Protein AF-0000000078665327 (afdb_homodimer)

Solvent-accessible surface area (backbone atoms only — not comparable to full-atom values): 12235 Å² total; per-residue (Å²): 130,82,76,76,56,50,74,68,55,40,46,51,54,15,38,52,44,8,55,25,44,69,40,96,49,42,32,52,41,51,44,51,50,36,55,73,49,67,51,52,62,60,61,50,16,55,71,68,73,48,51,45,67,60,49,49,31,42,37,70,54,76,40,77,80,57,37,34,68,55,52,34,52,52,51,55,48,46,50,57,53,26,50,53,49,50,50,48,47,53,53,52,53,62,67,63,47,75,73,78,79,75,81,74,76,74,76,74,131,130,82,76,76,54,50,73,67,56,41,46,52,54,16,38,50,43,8,54,27,44,69,40,98,47,43,32,53,43,51,44,51,50,37,55,73,50,68,52,52,63,59,60,49,15,55,71,67,73,48,49,45,67,59,50,49,32,42,38,70,55,78,40,75,79,58,37,35,66,53,52,33,51,51,50,54,48,46,49,56,52,25,51,53,49,50,52,48,48,52,56,50,53,63,66,64,48,75,72,78,79,75,80,75,77,74,79,73,129

InterPro domains:
  IPR001387 Cro/C1-type, helix-turn-helix domain [PF01381] (30-67)
  IPR001387 Cro/C1-type, helix-turn-helix domain [PS50943] (30-78)
  IPR001387 Cro/C1-type, helix-turn-helix domain [SM00530] (29-81)
  IPR001387 Cro/C1-type, helix-turn-helix domain [cd00093] (27-78)
  IPR010982 Lambda repressor-like, DNA-binding domain superfamily [G3DSA:1.10.260.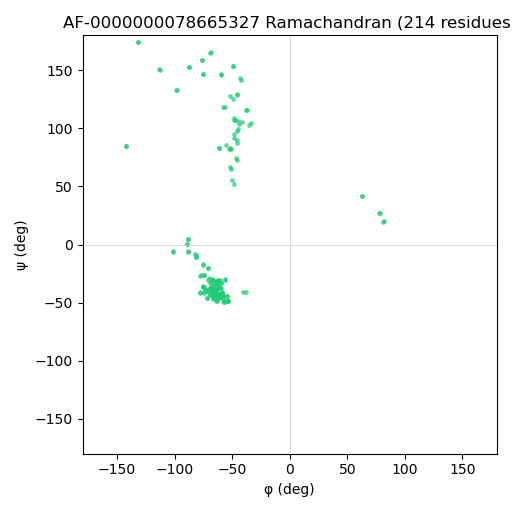40] (25-90)
  IPR010982 Lambda repressor-like, DNA-binding domain superfamily [SSF47413] (26-78)

Foldseek 3Di:
DPPPCDPVSVVVLVVLLVCLVVDPQNLCSLVVVLVVLPHDLQQLCVLLVHHSVVNVCSNVVVDPPDDPVVSVSSSVSSSVVSVVVVVVVVVVVVVPPPPPDPPPPPPDD/DPPPCDPVSVVVLVVLLVCLVVDPQNLCSLVVVLVVLPHDLQQLCVLLVHHSVVNVCSNVVVDPPDDPVVSVSSSVSSSVVSVVVVVVVVVVVVVPPPPPDPPPPPPDD

Nearest PDB structures (foldseek):
  3eus-assembly1_B  TM=7.258E-01  e=2.283E-02  Ruegeria pomeroyi
  3zkc-assembly1_B  TM=8.486E-01  e=8.451E-02  Bacillus subtilis subsp. subtilis str. 168
  3zkc-assembly1_A  TM=8.351E-01  e=8.003E-02  Bacillus subtilis subsp. subtilis str. 168
  4ia8-assembly1_A  TM=5.573E-01  e=1.307E-01  Enterobacter sp. RFL1396
  6cf1-assembly1_A  TM=6.467E-01  e=2.656E-01  Proteus vulgaris

Radius of gyration: 26.01 Å; Cα contacts (8 Å, |Δi|>4): 199; chains: 2; bounding box: 63×99×56 Å

Structure (mmCIF, N/CA/C/O backbone):
data_AF-0000000078665327-model_v1
#
loop_
_entity.id
_entity.type
_entity.pdbx_description
1 polymer 'Putative helix-turn-helix domain-containing protein'
#
loop_
_atom_site.group_PDB
_atom_site.id
_atom_site.type_symbol
_atom_site.label_atom_id
_atom_site.label_alt_id
_atom_site.label_comp_id
_atom_site.label_asym_id
_atom_site.label_entity_id
_atom_site.label_seq_id
_atom_site.pdbx_PDB_ins_code
_atom_site.Cartn_x
_atom_site.Cartn_y
_atom_site.Cartn_z
_atom_site.occupancy
_atom_site.B_iso_or_equiv
_atom_site.auth_seq_id
_atom_site.auth_comp_id
_atom_site.auth_asym_id
_atom_site.auth_atom_id
_atom_site.pdbx_PDB_model_num
ATOM 1 N N . MET A 1 1 ? 1.326 -0.546 21.547 1 27.09 1 MET A N 1
ATOM 2 C CA . MET A 1 1 ? -0.052 -0.066 21.594 1 27.09 1 MET A CA 1
ATOM 3 C C . MET A 1 1 ? -0.806 -0.466 20.328 1 27.09 1 MET A C 1
ATOM 5 O O . MET A 1 1 ? -0.479 -0.006 19.234 1 27.09 1 MET A O 1
ATOM 9 N N . SER A 1 2 ? -1.305 -1.62 20.297 1 36.97 2 SER A N 1
ATOM 10 C CA . SER A 1 2 ? -2.141 -2.248 19.281 1 36.97 2 SER A CA 1
ATOM 11 C C . SER A 1 2 ? -3.34 -1.373 18.922 1 36.97 2 SER A C 1
ATOM 13 O O . SER A 1 2 ? -4.285 -1.27 19.703 1 36.97 2 SER A O 1
ATOM 15 N N . THR A 1 3 ? -3.088 -0.216 18.312 1 40.75 3 THR A N 1
ATOM 16 C CA . THR A 1 3 ? -4.211 0.687 18.109 1 40.75 3 THR A CA 1
ATOM 17 C C . THR A 1 3 ? -5.402 -0.063 17.5 1 40.75 3 THR A C 1
ATOM 19 O O . THR A 1 3 ? -5.297 -0.638 16.422 1 40.75 3 THR A O 1
ATOM 22 N N . ASP A 1 4 ? -6.238 -0.462 18.328 1 38.66 4 ASP A N 1
ATOM 23 C CA . ASP A 1 4 ? -7.57 -0.98 18.047 1 38.66 4 ASP A CA 1
ATOM 24 C C . ASP A 1 4 ? -8.344 -0.043 17.125 1 38.66 4 ASP A C 1
ATOM 26 O O . ASP A 1 4 ? -8.914 0.952 17.578 1 38.66 4 ASP A O 1
ATOM 30 N N . ILE A 1 5 ? -7.805 0.296 15.945 1 48.97 5 ILE A N 1
ATOM 31 C CA . ILE A 1 5 ? -8.633 1.011 14.984 1 48.97 5 ILE A CA 1
ATOM 32 C C . ILE A 1 5 ? -9.992 0.326 14.859 1 48.97 5 ILE A C 1
ATOM 34 O O . ILE A 1 5 ? -10.062 -0.876 14.594 1 48.97 5 ILE A O 1
ATOM 38 N N . ASN A 1 6 ? -10.906 0.922 15.367 1 51.69 6 ASN A N 1
ATOM 39 C CA . ASN A 1 6 ? -12.242 0.359 15.242 1 51.69 6 ASN A CA 1
ATOM 40 C C . ASN A 1 6 ? -12.508 -0.149 13.828 1 51.69 6 ASN A C 1
ATOM 42 O O . ASN A 1 6 ? -11.852 0.288 12.875 1 51.69 6 ASN A O 1
ATOM 46 N N . ASN A 1 7 ? -13.219 -1.247 13.656 1 59.34 7 ASN A N 1
ATOM 47 C CA . ASN A 1 7 ? -13.516 -1.971 12.43 1 59.34 7 ASN A CA 1
ATOM 48 C C . ASN A 1 7 ? -13.812 -1.016 11.273 1 59.34 7 ASN A C 1
ATOM 50 O O . ASN A 1 7 ? -13.328 -1.215 10.156 1 59.34 7 ASN A O 1
ATOM 54 N N . ASN A 1 8 ? -14.602 0.11 11.617 1 58.97 8 ASN A N 1
ATOM 55 C CA . ASN A 1 8 ? -14.969 1.054 10.562 1 58.97 8 ASN A CA 1
ATOM 56 C C . ASN A 1 8 ? -13.781 1.929 10.164 1 58.97 8 ASN A C 1
ATOM 58 O O . ASN A 1 8 ? -13.57 2.188 8.977 1 58.97 8 ASN A O 1
ATOM 62 N N . THR A 1 9 ? -13.07 2.336 11.211 1 66.56 9 THR A N 1
ATOM 63 C CA . THR A 1 9 ? -11.906 3.18 10.992 1 66.56 9 THR A CA 1
ATOM 64 C C . THR A 1 9 ? -10.797 2.396 10.289 1 66.56 9 THR A C 1
ATOM 66 O O . THR A 1 9 ? -10.141 2.922 9.391 1 66.56 9 THR A O 1
ATOM 69 N N . GLY A 1 10 ? -10.812 1.224 10.734 1 76 10 GLY A N 1
ATOM 70 C CA . GLY A 1 10 ? -9.852 0.349 10.086 1 76 10 GLY A CA 1
ATOM 71 C C . GLY A 1 10 ? -10.133 0.148 8.609 1 76 10 GLY A C 1
ATOM 72 O O . GLY A 1 10 ? -9.211 0.177 7.785 1 76 10 GLY A O 1
ATOM 73 N N . ASN A 1 11 ? -11.398 0.196 8.312 1 87 11 ASN A N 1
ATOM 74 C CA . ASN A 1 11 ? -11.797 0.011 6.926 1 87 11 ASN A CA 1
ATOM 75 C C . ASN A 1 11 ? -11.516 1.254 6.086 1 87 11 ASN A C 1
ATOM 77 O O . ASN A 1 11 ? -11.055 1.148 4.949 1 87 11 ASN A O 1
ATOM 81 N N . GLU A 1 12 ? -11.695 2.445 6.723 1 92.44 12 GLU A N 1
ATOM 82 C CA . GLU A 1 12 ? -11.422 3.686 6.004 1 92.44 12 GLU A CA 1
ATOM 83 C C . GLU A 1 12 ? -9.938 3.824 5.684 1 92.44 12 GLU A C 1
ATOM 85 O O . GLU A 1 12 ? -9.562 4.105 4.543 1 92.44 12 GLU A O 1
ATOM 90 N N . LEU A 1 13 ? -9.141 3.561 6.672 1 96.25 13 LEU A N 1
ATOM 91 C CA . LEU A 1 13 ? -7.695 3.656 6.484 1 96.25 13 LEU A CA 1
ATOM 92 C C . LEU A 1 13 ? -7.211 2.631 5.461 1 96.25 13 LEU A C 1
ATOM 94 O O . LEU A 1 13 ? -6.344 2.932 4.641 1 96.25 13 LEU A O 1
ATOM 98 N N . ALA A 1 14 ? -7.852 1.477 5.508 1 96.31 14 ALA A N 1
ATOM 99 C CA . ALA A 1 14 ? -7.5 0.439 4.539 1 96.31 14 ALA A CA 1
ATOM 100 C C . ALA A 1 14 ? -7.859 0.868 3.121 1 96.31 14 ALA A C 1
ATOM 102 O O . ALA A 1 14 ? -7.086 0.65 2.186 1 96.31 14 ALA A O 1
ATOM 103 N N . LEU A 1 15 ? -8.945 1.465 2.971 1 96.25 15 LEU A N 1
ATOM 104 C CA . LEU A 1 15 ? -9.367 1.937 1.657 1 96.25 15 LEU A CA 1
ATOM 105 C C . LEU A 1 15 ? -8.445 3.043 1.152 1 96.25 15 LEU A C 1
ATOM 107 O O . LEU A 1 15 ? -8.094 3.07 -0.028 1 96.25 15 LEU A O 1
ATOM 111 N N . ILE A 1 16 ? -8.07 3.92 2.068 1 97.06 16 ILE A N 1
ATOM 112 C CA . ILE A 1 16 ? -7.16 4.996 1.701 1 97.06 16 ILE A CA 1
ATOM 113 C C . ILE A 1 16 ? -5.816 4.41 1.274 1 97.06 16 ILE A C 1
ATOM 115 O O . ILE A 1 16 ? -5.277 4.777 0.229 1 97.06 16 ILE A O 1
ATOM 119 N N . ALA A 1 17 ? -5.391 3.502 2.072 1 97.94 17 ALA A N 1
ATOM 120 C CA . A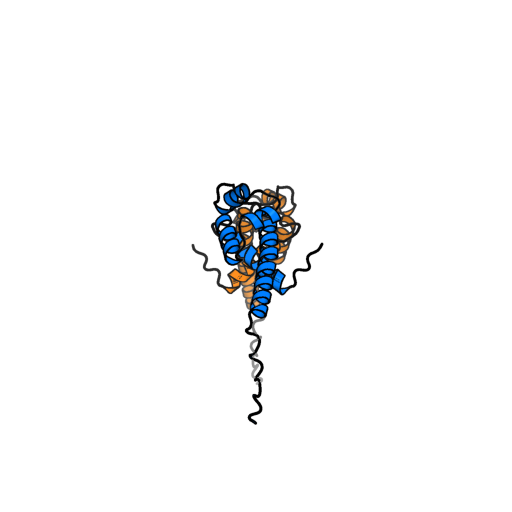LA A 1 17 ? -4.129 2.854 1.734 1 97.94 17 ALA A CA 1
ATOM 121 C C . ALA A 1 17 ? -4.211 2.162 0.377 1 97.94 17 ALA A C 1
ATOM 123 O O . ALA A 1 17 ? -3.291 2.271 -0.439 1 97.94 17 ALA A O 1
ATOM 124 N N . GLY A 1 18 ? -5.266 1.521 0.145 1 97.69 18 GLY A N 1
ATOM 125 C CA . GLY A 1 18 ? -5.473 0.878 -1.144 1 97.69 18 GLY A CA 1
ATOM 126 C C . GLY A 1 18 ? -5.453 1.854 -2.305 1 97.69 18 GLY A C 1
ATOM 127 O O . GLY A 1 18 ? -4.855 1.577 -3.346 1 97.69 18 GLY A O 1
ATOM 128 N N . SER A 1 19 ? -6.117 2.982 -2.105 1 97 19 SER A N 1
ATOM 129 C CA . SER A 1 19 ? -6.16 3.984 -3.166 1 97 19 SER A CA 1
ATOM 130 C C . SER A 1 19 ? -4.766 4.523 -3.477 1 97 19 SER A C 1
ATOM 132 O O . SER A 1 19 ? -4.473 4.883 -4.617 1 97 19 SER A O 1
ATOM 134 N N . VAL A 1 20 ? -3.936 4.578 -2.443 1 97.56 20 VAL A N 1
ATOM 135 C CA . VAL A 1 20 ? -2.568 5.055 -2.637 1 97.56 20 VAL A CA 1
ATOM 136 C C . VAL A 1 20 ? -1.759 4.012 -3.398 1 97.56 20 VAL A C 1
ATOM 138 O O . VAL A 1 20 ? -1.125 4.324 -4.41 1 97.56 20 VAL A O 1
ATOM 141 N N . VAL A 1 21 ? -1.87 2.773 -3.006 1 96.56 21 VAL A N 1
ATOM 142 C CA . VAL A 1 21 ? -1.048 1.698 -3.551 1 96.56 21 VAL A CA 1
ATOM 143 C C . VAL A 1 21 ? -1.444 1.429 -5 1 96.56 21 VAL A C 1
ATOM 145 O O . VAL A 1 21 ? -0.584 1.193 -5.852 1 96.56 21 VAL A O 1
ATOM 148 N N . LEU A 1 22 ? -2.697 1.519 -5.25 1 96.56 22 LEU A N 1
ATOM 149 C CA . LEU A 1 22 ? -3.197 1.108 -6.559 1 96.56 22 LEU A CA 1
ATOM 150 C C . LEU A 1 22 ? -3.174 2.275 -7.539 1 96.56 22 LEU A C 1
ATOM 152 O O . LEU A 1 22 ? -3.5 2.107 -8.719 1 96.56 22 LEU A O 1
ATOM 156 N N . SER A 1 23 ? -2.707 3.432 -7.035 1 95.81 23 SER A N 1
ATOM 157 C CA . SER A 1 23 ? -2.619 4.609 -7.895 1 95.81 23 SER A CA 1
ATOM 158 C C . SER A 1 23 ? -1.427 4.516 -8.836 1 95.81 23 SER A C 1
ATOM 160 O O . SER A 1 23 ? -0.491 3.752 -8.594 1 95.81 23 SER A O 1
ATOM 162 N N . ASP A 1 24 ? -1.489 5.285 -9.938 1 94.31 24 ASP A N 1
ATOM 163 C CA . ASP A 1 24 ? -0.369 5.359 -10.867 1 94.31 24 ASP A CA 1
ATOM 164 C C . ASP A 1 24 ? 0.76 6.219 -10.297 1 94.31 24 ASP A C 1
ATOM 166 O O . ASP A 1 24 ? 1.887 6.18 -10.797 1 94.31 24 ASP A O 1
ATOM 170 N N . ASN A 1 25 ? 0.435 7.027 -9.281 1 95.12 25 ASN A N 1
ATOM 171 C CA . ASN A 1 25 ? 1.399 7.918 -8.641 1 95.12 25 ASN A CA 1
ATOM 172 C C . ASN A 1 25 ? 1.183 7.992 -7.133 1 95.12 25 ASN A C 1
ATOM 174 O O . ASN A 1 25 ? 0.528 8.906 -6.637 1 95.12 25 ASN A O 1
ATOM 178 N N . PRO A 1 26 ? 1.766 7.023 -6.363 1 95.81 26 PRO A N 1
ATOM 179 C CA . PRO A 1 26 ? 1.519 6.961 -4.922 1 95.81 26 PRO A CA 1
ATOM 180 C C . PRO A 1 26 ? 1.957 8.227 -4.191 1 95.81 26 PRO A C 1
ATOM 182 O O . PRO A 1 26 ? 1.298 8.656 -3.24 1 95.81 26 PRO A O 1
ATOM 185 N N . SER A 1 27 ? 3.02 8.883 -4.648 1 96.12 27 SER A N 1
ATOM 186 C CA . SER A 1 27 ? 3.502 10.109 -4.008 1 96.12 27 SER A CA 1
ATOM 187 C C . SER A 1 27 ? 2.459 11.219 -4.082 1 96.12 27 SER A C 1
ATOM 189 O O . SER A 1 27 ? 2.182 11.883 -3.08 1 96.12 27 SER A O 1
ATOM 191 N N . GLN A 1 28 ? 1.928 11.367 -5.277 1 96.19 28 GLN A N 1
ATOM 192 C CA . GLN A 1 28 ? 0.904 12.391 -5.465 1 96.19 28 GLN A CA 1
ATOM 193 C C . GLN A 1 28 ? -0.356 12.062 -4.672 1 96.19 28 GLN A C 1
ATOM 195 O O . GLN A 1 28 ? -1.035 12.961 -4.172 1 96.19 28 GLN A O 1
ATOM 200 N N . GLN A 1 29 ? -0.669 10.766 -4.566 1 97.25 29 GLN A N 1
ATOM 201 C CA . GLN A 1 29 ? -1.853 10.344 -3.824 1 97.25 29 GLN A CA 1
ATOM 202 C C . GLN A 1 29 ? -1.698 10.633 -2.334 1 97.25 29 GLN A C 1
ATOM 204 O O . GLN A 1 29 ? -2.672 10.977 -1.657 1 97.25 29 GLN A O 1
ATOM 209 N N . LEU A 1 30 ? -0.455 10.43 -1.783 1 97.62 30 LEU A N 1
ATOM 210 C CA . LEU A 1 30 ? -0.187 10.789 -0.396 1 97.62 30 LEU A CA 1
ATOM 211 C C . LEU A 1 30 ? -0.473 12.266 -0.155 1 97.62 30 LEU A C 1
ATOM 213 O O . LEU A 1 30 ? -1.163 12.625 0.803 1 97.62 30 LEU A O 1
ATOM 217 N N . LYS A 1 31 ? -0.033 13.086 -1.043 1 97.88 31 LYS A N 1
ATOM 218 C CA . LYS A 1 31 ? -0.254 14.523 -0.946 1 97.88 31 LYS A CA 1
ATOM 219 C C . LYS A 1 31 ? -1.742 14.852 -0.993 1 97.88 31 LYS A C 1
ATOM 221 O O . LYS A 1 31 ? -2.221 15.695 -0.229 1 97.88 31 LYS A O 1
ATOM 226 N N . TYR A 1 32 ? -2.424 14.227 -1.883 1 98.19 32 TYR A N 1
ATOM 227 C CA . TYR A 1 32 ? -3.865 14.406 -2.02 1 98.19 32 TYR A CA 1
ATOM 228 C C . TYR A 1 32 ? -4.574 14.156 -0.693 1 98.19 32 TYR A C 1
ATOM 230 O O . TYR A 1 32 ? -5.379 14.984 -0.25 1 98.19 32 TYR A O 1
ATOM 238 N N . TRP A 1 33 ? -4.246 13.086 -0.071 1 97.56 33 TRP A N 1
ATOM 239 C CA . TRP A 1 33 ? -4.941 12.727 1.16 1 97.56 33 TRP A CA 1
ATOM 240 C C . TRP A 1 33 ? -4.535 13.648 2.307 1 97.56 33 TRP A C 1
ATOM 242 O O . TRP A 1 33 ? -5.355 13.984 3.164 1 97.56 33 TRP A O 1
ATOM 252 N N . ARG A 1 34 ? -3.281 13.992 2.371 1 97.94 34 ARG A N 1
ATOM 253 C CA . ARG A 1 34 ? -2.879 14.953 3.4 1 97.94 34 ARG A CA 1
ATOM 254 C C . ARG A 1 34 ? -3.723 16.219 3.332 1 97.94 34 ARG A C 1
ATOM 256 O O . ARG A 1 34 ? -4.211 16.703 4.355 1 97.94 34 ARG A O 1
ATOM 263 N N . LYS A 1 35 ? -3.82 16.719 2.133 1 97.69 35 LYS A N 1
ATOM 264 C CA . LYS A 1 35 ? -4.59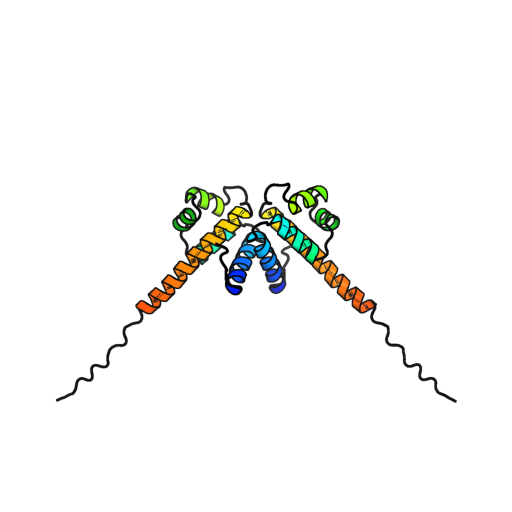8 17.938 1.926 1 97.69 35 LYS A CA 1
ATOM 265 C C . LYS A 1 35 ? -6.07 17.719 2.248 1 97.69 35 LYS A C 1
ATOM 267 O O . LYS A 1 35 ? -6.719 18.562 2.859 1 97.69 35 LYS A O 1
ATOM 272 N N . LYS A 1 36 ? -6.562 16.625 1.839 1 96.31 36 LYS A N 1
ATOM 273 C CA . LYS A 1 36 ? -7.965 16.297 2.09 1 96.31 36 LYS A CA 1
ATOM 274 C C . LYS A 1 36 ? -8.258 16.25 3.588 1 96.31 36 LYS A C 1
ATOM 276 O O . LYS A 1 36 ? -9.336 16.656 4.023 1 96.31 36 LYS A O 1
ATOM 281 N N . PHE A 1 37 ? -7.324 15.758 4.402 1 95.94 37 PHE A N 1
ATOM 282 C CA . PHE A 1 37 ? -7.48 15.664 5.848 1 95.94 37 PHE A CA 1
ATOM 283 C C . PHE A 1 37 ? -7.168 17 6.512 1 95.94 37 PHE A C 1
ATOM 285 O O . PHE A 1 37 ? -7.293 17.141 7.73 1 95.94 37 PHE A O 1
ATOM 292 N N . GLY A 1 38 ? -6.59 17.969 5.699 1 96.25 38 GLY A N 1
ATOM 293 C CA . GLY A 1 38 ? -6.305 19.297 6.227 1 96.25 38 GLY A CA 1
ATOM 294 C C . GLY A 1 38 ? -5.059 19.328 7.09 1 96.25 38 GLY A C 1
ATOM 295 O O . GLY A 1 38 ? -4.953 20.156 8 1 96.25 38 GLY A O 1
ATOM 296 N N . VAL A 1 39 ? -4.137 18.438 6.848 1 97.69 39 VAL A N 1
ATOM 297 C CA . VAL A 1 39 ? -2.932 18.359 7.668 1 97.69 39 VAL A CA 1
ATOM 298 C C . VAL A 1 39 ? -1.781 19.078 6.973 1 97.69 39 VAL A C 1
ATOM 300 O O . VAL A 1 39 ? -1.548 18.891 5.777 1 97.69 39 VAL A O 1
ATOM 303 N N . LYS A 1 40 ? -1.099 19.891 7.703 1 97.69 40 LYS A N 1
ATOM 304 C CA . LYS A 1 40 ? 0.067 20.594 7.18 1 97.69 40 LYS A CA 1
ATOM 305 C C . LYS A 1 40 ? 1.268 19.656 7.059 1 97.69 40 LYS A C 1
ATOM 307 O O . LYS A 1 40 ? 1.407 18.719 7.836 1 97.69 40 LYS A O 1
ATOM 312 N N . GLN A 1 41 ? 2.027 19.922 6.09 1 97.94 41 GLN A N 1
ATOM 313 C CA . GLN A 1 41 ? 3.23 19.125 5.867 1 97.94 41 GLN A CA 1
ATOM 314 C C . GLN A 1 41 ? 4.109 19.094 7.117 1 97.94 41 GLN A C 1
ATOM 316 O O . GLN A 1 41 ? 4.633 18.047 7.488 1 97.94 41 GLN A O 1
ATOM 321 N N . ALA A 1 42 ? 4.266 20.297 7.727 1 98.19 42 ALA A N 1
ATOM 322 C CA . ALA A 1 42 ? 5.133 20.422 8.898 1 98.19 42 ALA A CA 1
ATOM 323 C C . ALA A 1 42 ? 4.629 19.547 10.047 1 98.19 42 ALA A C 1
ATOM 325 O O . ALA A 1 42 ? 5.422 18.875 10.719 1 98.19 42 ALA A O 1
ATOM 326 N N . ASP A 1 43 ? 3.344 19.531 10.266 1 98.06 43 ASP A N 1
ATOM 327 C CA . ASP A 1 43 ? 2.75 18.75 11.344 1 98.06 43 ASP A CA 1
ATOM 328 C C . ASP A 1 43 ? 2.912 17.25 11.094 1 98.06 43 ASP A C 1
ATOM 330 O O . ASP A 1 43 ? 3.236 16.484 12.008 1 98.06 43 ASP A O 1
ATOM 334 N N . LEU A 1 44 ? 2.713 16.859 9.898 1 98.56 44 LEU A N 1
ATOM 335 C CA . LEU A 1 44 ? 2.852 15.445 9.539 1 98.56 44 LEU A CA 1
ATOM 336 C C . LEU A 1 44 ? 4.301 15 9.656 1 98.56 44 LEU A C 1
ATOM 338 O O . LEU A 1 44 ? 4.582 13.922 10.195 1 98.56 44 LEU A O 1
ATOM 342 N N . ALA A 1 45 ? 5.195 15.812 9.203 1 98.75 45 ALA A N 1
ATOM 343 C CA . ALA A 1 45 ? 6.621 15.5 9.289 1 98.75 45 ALA A CA 1
ATOM 344 C C . ALA A 1 45 ? 7.055 15.328 10.742 1 98.75 45 ALA A C 1
ATOM 346 O O . ALA A 1 45 ? 7.785 14.391 11.07 1 98.75 45 ALA A O 1
ATOM 347 N N . ARG A 1 46 ? 6.613 16.234 11.57 1 98.5 46 ARG A N 1
ATOM 348 C CA . ARG A 1 46 ? 6.922 16.156 12.992 1 98.5 46 ARG A CA 1
ATOM 349 C C . ARG A 1 46 ? 6.414 14.836 13.578 1 98.5 46 ARG A C 1
ATOM 351 O O . ARG A 1 46 ? 7.141 14.156 14.312 1 98.5 46 ARG A O 1
ATOM 358 N N . LYS A 1 47 ? 5.211 14.5 13.211 1 98.06 47 LYS A N 1
ATOM 359 C CA . LYS A 1 47 ? 4.621 13.266 13.719 1 98.06 47 LYS A CA 1
ATOM 360 C C . LYS A 1 47 ? 5.398 12.047 13.242 1 98.06 47 LYS A C 1
ATOM 362 O O . LYS A 1 47 ? 5.504 11.047 13.969 1 98.06 47 LYS A O 1
ATOM 367 N N . MET A 1 48 ? 5.969 12.117 12.094 1 98.19 48 MET A N 1
ATOM 368 C CA . MET A 1 48 ? 6.719 11.016 11.5 1 98.19 48 MET A CA 1
ATOM 369 C C . MET A 1 48 ? 8.18 11.055 11.922 1 98.19 48 MET A C 1
ATOM 371 O O . MET A 1 48 ? 8.961 10.172 11.562 1 98.19 48 MET A O 1
ATOM 375 N N . ASP A 1 49 ? 8.602 12.078 12.617 1 98.31 49 ASP A N 1
ATOM 376 C CA . ASP A 1 49 ? 9.977 12.266 13.086 1 98.31 49 ASP A CA 1
ATOM 377 C C . ASP A 1 49 ? 10.945 12.391 11.914 1 98.31 49 ASP A C 1
ATOM 379 O O . ASP A 1 49 ? 11.961 11.695 11.867 1 98.31 49 ASP A O 1
ATOM 383 N N . ILE A 1 50 ? 10.492 13.141 10.906 1 97.69 50 ILE A N 1
ATOM 384 C CA . ILE A 1 50 ? 11.336 13.547 9.781 1 97.69 50 ILE A CA 1
ATOM 385 C C . ILE A 1 50 ? 11.18 15.039 9.531 1 97.69 50 ILE A C 1
ATOM 387 O O . ILE A 1 50 ? 10.352 15.703 10.172 1 97.69 50 ILE A O 1
ATOM 391 N N . THR A 1 51 ? 11.977 15.602 8.609 1 98 51 THR A N 1
ATOM 392 C CA . THR A 1 51 ? 11.883 17.016 8.312 1 98 51 THR A CA 1
ATOM 393 C C . THR A 1 51 ? 10.836 17.281 7.234 1 98 51 THR A C 1
ATOM 395 O O . THR A 1 51 ? 10.578 16.422 6.387 1 98 51 THR A O 1
ATOM 398 N N . PRO A 1 52 ? 10.242 18.453 7.238 1 97.88 52 PRO A N 1
ATOM 399 C CA . PRO A 1 52 ? 9.305 18.797 6.172 1 97.88 52 PRO A CA 1
ATOM 400 C C . PRO A 1 52 ? 9.93 18.688 4.781 1 97.88 52 PRO A C 1
ATOM 402 O O . PRO A 1 52 ? 9.242 18.344 3.82 1 97.88 52 PRO A O 1
ATOM 405 N N . SER A 1 53 ? 11.211 18.906 4.691 1 97.75 53 SER A N 1
ATOM 406 C CA . SER A 1 53 ? 11.898 18.812 3.408 1 97.75 53 SER A CA 1
ATOM 407 C C . SER A 1 53 ? 11.883 17.391 2.877 1 97.75 53 SER A C 1
ATOM 409 O O . SER A 1 53 ? 11.648 17.156 1.688 1 97.75 53 SER A O 1
ATOM 411 N N . VAL A 1 54 ? 12.102 16.438 3.754 1 96.62 54 VAL A N 1
ATOM 412 C CA . VAL A 1 54 ? 12.086 15.023 3.383 1 96.62 54 VAL A CA 1
ATOM 413 C C . VAL A 1 54 ? 10.68 14.609 2.965 1 96.62 54 VAL A C 1
ATOM 415 O O . VAL A 1 54 ? 10.5 13.938 1.948 1 96.62 54 VAL A O 1
ATOM 418 N N . LEU A 1 55 ? 9.688 15.039 3.719 1 98.06 55 LEU A N 1
ATOM 419 C CA . LEU A 1 55 ? 8.305 14.711 3.395 1 98.06 55 LEU A CA 1
ATOM 420 C C . LEU A 1 55 ? 7.91 15.289 2.041 1 98.06 55 LEU A C 1
ATOM 422 O O . LEU A 1 55 ? 7.277 14.609 1.229 1 98.06 55 LEU A O 1
ATOM 426 N N . SER A 1 56 ? 8.273 16.516 1.797 1 97.38 56 SER A N 1
ATOM 427 C CA . SER A 1 56 ? 7.996 17.188 0.532 1 97.38 56 SER A CA 1
ATOM 428 C C . SER A 1 56 ? 8.609 16.438 -0.643 1 97.38 56 SER A C 1
ATOM 430 O O . SER A 1 56 ? 7.988 16.312 -1.699 1 97.38 56 SER A O 1
ATOM 432 N N . ASP A 1 57 ? 9.82 15.969 -0.43 1 96.94 57 ASP A N 1
ATOM 433 C CA . ASP A 1 57 ? 10.508 15.219 -1.479 1 96.94 57 ASP A CA 1
ATOM 434 C C . ASP A 1 57 ? 9.734 13.953 -1.837 1 96.94 57 ASP A C 1
ATOM 436 O O . ASP A 1 57 ? 9.656 13.578 -3.01 1 96.94 57 ASP A O 1
ATOM 440 N N . TYR A 1 58 ? 9.133 13.273 -0.898 1 95.56 58 TYR A N 1
ATOM 441 C CA . TYR A 1 58 ? 8.32 12.094 -1.153 1 95.56 58 TYR A CA 1
ATOM 442 C C . TYR A 1 58 ? 7.031 12.461 -1.884 1 95.56 58 TYR A C 1
ATOM 444 O O . TYR A 1 58 ? 6.664 11.812 -2.869 1 95.56 58 TYR A O 1
ATOM 452 N N . GLU A 1 59 ? 6.406 13.547 -1.438 1 96.5 59 GLU A N 1
ATOM 453 C CA . GLU A 1 59 ? 5.109 13.93 -1.984 1 96.5 59 GLU A CA 1
ATOM 454 C C . GLU A 1 59 ? 5.242 14.453 -3.414 1 96.5 59 GLU A C 1
ATOM 456 O O . GLU A 1 59 ? 4.277 14.438 -4.18 1 96.5 59 GLU A O 1
ATOM 461 N N . LYS A 1 60 ? 6.484 14.883 -3.793 1 95.56 60 LYS A N 1
ATOM 462 C CA . LYS A 1 60 ? 6.719 15.453 -5.117 1 95.56 60 LYS A CA 1
ATOM 463 C C . LYS A 1 60 ? 7.363 14.43 -6.047 1 95.56 60 LYS A C 1
ATOM 465 O O . LYS A 1 60 ? 7.609 14.719 -7.223 1 95.56 60 LYS A O 1
ATOM 470 N N . GLY A 1 61 ? 7.695 13.32 -5.504 1 92 61 GLY A N 1
ATOM 471 C CA . GLY A 1 61 ? 8.281 12.281 -6.332 1 92 61 GLY A CA 1
ATOM 472 C C . GLY A 1 61 ? 9.766 12.477 -6.574 1 92 61 GLY A C 1
ATOM 473 O O . GLY A 1 61 ? 10.312 11.961 -7.551 1 92 61 GLY A O 1
ATOM 474 N N . ARG A 1 62 ? 10.461 13.25 -5.758 1 92.62 62 ARG A N 1
ATOM 475 C CA . ARG A 1 62 ? 11.898 13.461 -5.891 1 92.62 62 ARG A CA 1
ATOM 476 C C . ARG A 1 62 ? 12.68 12.312 -5.258 1 92.62 62 ARG A C 1
ATOM 478 O O . ARG A 1 62 ? 13.898 12.227 -5.418 1 92.62 62 ARG A O 1
ATOM 485 N N . ARG A 1 63 ? 12.039 11.453 -4.594 1 88.75 63 ARG A N 1
ATOM 486 C CA . ARG A 1 63 ? 12.594 10.219 -4.043 1 88.75 63 ARG A CA 1
ATOM 487 C C . ARG A 1 63 ? 11.984 8.992 -4.727 1 88.75 63 ARG A C 1
ATOM 489 O O . ARG A 1 63 ? 10.891 9.07 -5.289 1 88.75 63 ARG A O 1
ATOM 496 N N . PRO A 1 64 ? 12.844 7.992 -4.73 1 84.81 64 PRO A N 1
ATOM 497 C CA . PRO A 1 64 ? 12.227 6.77 -5.25 1 84.81 64 PRO A CA 1
ATOM 498 C C . PRO A 1 64 ? 10.883 6.465 -4.586 1 84.81 64 PRO A C 1
ATOM 500 O O . PRO A 1 64 ? 10.617 6.93 -3.475 1 84.81 64 PRO A O 1
ATOM 503 N N . SER A 1 65 ? 10.047 5.77 -5.309 1 85.06 65 SER A N 1
ATOM 504 C CA . SER A 1 65 ? 8.75 5.406 -4.742 1 85.06 65 SER A CA 1
ATOM 505 C C . SER A 1 65 ? 8.898 4.871 -3.324 1 85.06 65 SER A C 1
ATOM 507 O O . SER A 1 65 ? 9.781 4.055 -3.049 1 85.06 65 SER A O 1
ATOM 509 N N . PRO A 1 66 ? 8.102 5.457 -2.465 1 88.62 66 PRO A N 1
ATOM 510 C CA . PRO A 1 66 ? 8.242 5.055 -1.064 1 88.62 66 PRO A CA 1
ATOM 511 C C . PRO A 1 66 ? 7.984 3.564 -0.85 1 88.62 66 PRO A C 1
ATOM 513 O O . PRO A 1 66 ? 7.16 2.971 -1.55 1 88.62 66 PRO A O 1
ATOM 516 N N . GLY A 1 67 ? 8.68 3.02 0.074 1 91.56 67 GLY A N 1
ATOM 517 C CA . GLY A 1 67 ? 8.422 1.656 0.504 1 91.56 67 GLY A CA 1
ATOM 518 C C . GLY A 1 67 ? 7.105 1.505 1.247 1 91.56 67 GLY A C 1
ATOM 519 O O . GLY A 1 67 ? 6.52 2.496 1.688 1 91.56 67 GLY A O 1
ATOM 520 N N . VAL A 1 68 ? 6.668 0.319 1.381 1 94.25 68 VAL A N 1
ATOM 521 C CA . VAL A 1 68 ? 5.383 0.034 2.012 1 94.25 68 VAL A CA 1
ATOM 522 C C . VAL A 1 68 ? 5.406 0.502 3.465 1 94.25 68 VAL A C 1
ATOM 524 O O . VAL A 1 68 ? 4.395 0.975 3.986 1 94.25 68 VAL A O 1
ATOM 527 N N . ASN A 1 69 ? 6.527 0.427 4.117 1 92.81 69 ASN A N 1
ATOM 528 C CA . ASN A 1 69 ? 6.625 0.858 5.504 1 92.81 69 ASN A CA 1
ATOM 529 C C . ASN A 1 69 ? 6.465 2.369 5.637 1 92.81 69 ASN A C 1
ATOM 531 O O . ASN A 1 69 ? 5.863 2.854 6.598 1 92.81 69 ASN A O 1
ATOM 535 N N . PHE A 1 70 ? 7 3.084 4.734 1 94.69 70 PHE A N 1
ATOM 536 C CA . PHE A 1 70 ? 6.836 4.531 4.75 1 94.69 70 PHE A CA 1
ATOM 537 C C . PHE A 1 70 ? 5.375 4.914 4.562 1 94.69 70 PHE A C 1
ATOM 539 O O . PHE A 1 70 ? 4.855 5.777 5.273 1 94.69 70 PHE A O 1
ATOM 546 N N . ILE A 1 71 ? 4.738 4.273 3.617 1 96.75 71 ILE A N 1
ATOM 547 C CA . ILE A 1 71 ? 3.336 4.559 3.344 1 96.75 71 ILE A CA 1
ATOM 548 C C . ILE A 1 71 ? 2.498 4.273 4.586 1 96.75 71 ILE A C 1
ATOM 550 O O . ILE A 1 71 ? 1.633 5.074 4.957 1 96.75 71 ILE A O 1
ATOM 554 N N . LYS A 1 72 ? 2.799 3.188 5.18 1 96.94 72 LYS A N 1
ATOM 555 C CA . LYS A 1 72 ? 2.096 2.824 6.406 1 96.94 72 LYS A CA 1
ATOM 556 C C . LYS A 1 72 ? 2.252 3.906 7.473 1 96.94 72 LYS A C 1
ATOM 558 O O . LYS A 1 72 ? 1.263 4.391 8.023 1 96.94 72 LYS A O 1
ATOM 563 N N . ARG A 1 73 ? 3.465 4.355 7.715 1 97.19 73 ARG A N 1
ATOM 564 C CA . ARG A 1 73 ? 3.729 5.363 8.742 1 97.19 73 ARG A CA 1
ATOM 565 C C . ARG A 1 73 ? 3.066 6.688 8.391 1 97.19 73 AR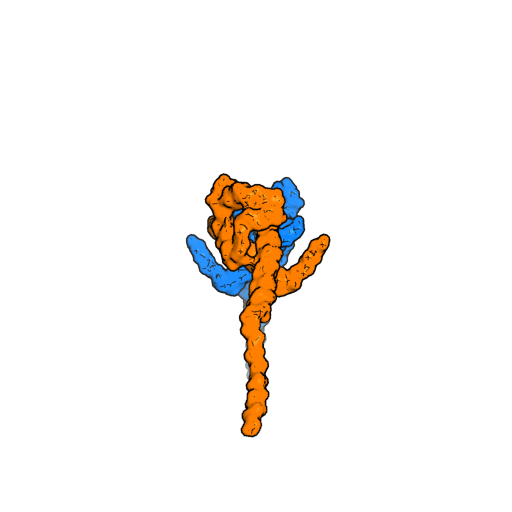G A C 1
ATOM 567 O O . ARG A 1 73 ? 2.49 7.352 9.25 1 97.19 73 ARG A O 1
ATOM 574 N N . TYR A 1 74 ? 3.188 7.008 7.156 1 98.31 74 TYR A N 1
ATOM 575 C CA . TYR A 1 74 ? 2.588 8.242 6.66 1 98.31 74 TYR A CA 1
ATOM 576 C C . TYR A 1 74 ? 1.086 8.258 6.922 1 98.31 74 TYR A C 1
ATOM 578 O O . TYR A 1 74 ? 0.563 9.211 7.508 1 98.31 74 TYR A O 1
ATOM 586 N N . LEU A 1 75 ? 0.417 7.215 6.566 1 98.06 75 LEU A N 1
ATOM 587 C CA . LEU A 1 75 ? -1.041 7.191 6.602 1 98.06 75 LEU A CA 1
ATOM 588 C C . LEU A 1 75 ? -1.549 7.066 8.031 1 98.06 75 LEU A C 1
ATOM 590 O O . LEU A 1 75 ? -2.576 7.652 8.383 1 98.06 75 LEU A O 1
ATOM 594 N N . ILE A 1 76 ? -0.82 6.285 8.844 1 97.56 76 ILE A N 1
ATOM 595 C CA . ILE A 1 76 ? -1.208 6.18 10.25 1 97.56 76 ILE A CA 1
ATOM 596 C C . ILE A 1 76 ? -1.075 7.543 10.922 1 97.56 76 ILE A C 1
ATOM 598 O O . ILE A 1 76 ? -1.993 7.992 11.617 1 97.56 76 ILE A O 1
ATOM 602 N N . ALA A 1 77 ? 0.054 8.211 10.656 1 98.25 77 ALA A N 1
ATOM 603 C CA . ALA A 1 77 ? 0.274 9.539 11.219 1 98.25 77 ALA A CA 1
ATOM 604 C C . ALA A 1 77 ? -0.774 10.531 10.719 1 98.25 77 ALA A C 1
ATOM 606 O O . ALA A 1 77 ? -1.324 11.305 11.5 1 98.25 77 ALA A O 1
ATOM 607 N N . LEU A 1 78 ? -1.061 10.5 9.461 1 97.94 78 LEU A N 1
ATOM 608 C CA . LEU A 1 78 ? -2.031 11.398 8.844 1 97.94 78 LEU A CA 1
ATOM 609 C C . LEU A 1 78 ? -3.422 11.18 9.43 1 97.94 78 LEU A C 1
ATOM 611 O O . LEU A 1 78 ? -4.117 12.148 9.758 1 97.94 78 LEU A O 1
ATOM 615 N N . TYR A 1 79 ? -3.74 9.961 9.516 1 95.62 79 TYR A N 1
ATOM 616 C CA . TYR A 1 79 ? -5.07 9.609 10.008 1 95.62 79 TYR A CA 1
ATOM 617 C C . TYR A 1 79 ? -5.258 10.078 11.445 1 95.62 79 TYR A C 1
ATOM 619 O O . TYR A 1 79 ? -6.312 10.609 11.805 1 95.62 79 TYR A O 1
ATOM 627 N N . GLU A 1 80 ? -4.328 9.898 12.258 1 94.94 80 GLU A N 1
ATOM 628 C CA . GLU A 1 80 ? -4.379 10.32 13.656 1 94.94 80 GLU A CA 1
ATOM 629 C C . GLU A 1 80 ? -4.473 11.844 13.766 1 94.94 80 GLU A C 1
ATOM 631 O O . GLU A 1 80 ? -5.242 12.359 14.578 1 94.94 80 GLU A O 1
ATOM 636 N N . LEU A 1 81 ? -3.75 12.539 12.953 1 96.44 81 LEU A N 1
ATOM 637 C CA . LEU A 1 81 ? -3.783 13.992 12.969 1 96.44 81 LEU A CA 1
ATOM 638 C C . LEU A 1 81 ? -5.117 14.516 12.438 1 96.44 81 LEU A C 1
ATOM 640 O O . LEU A 1 81 ? -5.676 15.469 12.984 1 96.44 81 LEU A O 1
ATOM 644 N N . GLY A 1 82 ? -5.609 13.852 11.336 1 92 82 GLY A N 1
ATOM 645 C CA . GLY A 1 82 ? -6.855 14.281 10.727 1 92 82 GLY A CA 1
ATOM 646 C C . GLY A 1 82 ? -8.055 14.133 11.641 1 92 82 GLY A C 1
ATOM 647 O O . GLY A 1 82 ? -8.969 14.961 11.617 1 92 82 GLY A O 1
ATOM 648 N N . ARG A 1 83 ? -8.117 13.109 12.367 1 86.5 83 ARG A N 1
ATOM 649 C CA . ARG A 1 83 ? -9.211 12.891 13.305 1 86.5 83 ARG A CA 1
ATOM 650 C C . ARG A 1 83 ? -9.148 13.875 14.461 1 86.5 83 ARG A C 1
ATOM 652 O O . ARG A 1 83 ? -10.18 14.297 14.984 1 86.5 83 ARG A O 1
ATOM 659 N N . SER A 1 84 ? -7.938 14.195 14.789 1 81.69 84 SER A N 1
ATOM 660 C CA . SER A 1 84 ? -7.781 15.195 15.836 1 81.69 84 SER A CA 1
ATOM 661 C C . SER A 1 84 ? -8.258 16.562 15.375 1 81.69 84 SER A C 1
ATOM 663 O O . SER A 1 84 ? -8.805 17.344 16.172 1 81.69 84 SER A O 1
ATOM 665 N N . ASN A 1 85 ? -8.117 16.75 14.109 1 75.5 85 ASN A N 1
ATOM 666 C CA . ASN A 1 85 ? -8.555 18.031 13.539 1 75.5 85 ASN A CA 1
ATOM 667 C C . ASN A 1 85 ? -10.07 18.062 13.367 1 75.5 85 ASN A C 1
ATOM 669 O O . ASN A 1 85 ? -10.68 19.141 13.469 1 75.5 85 ASN A O 1
ATOM 673 N N . SER A 1 86 ? -10.617 16.875 12.875 1 66 86 SER A N 1
ATOM 674 C CA . SER A 1 86 ? -12.07 16.828 12.711 1 66 86 SER A CA 1
ATOM 675 C C . SER A 1 86 ? -12.781 16.984 14.055 1 66 86 SER A C 1
ATOM 677 O O . SER A 1 86 ? -13.852 17.578 14.125 1 66 86 SER A O 1
ATOM 679 N N . HIS A 1 87 ? -12.305 16.188 15.031 1 57.22 87 HIS A N 1
ATOM 680 C CA . HIS A 1 87 ? -12.891 16.375 16.359 1 57.22 87 HIS A CA 1
ATOM 681 C C . HIS A 1 87 ? -12.703 17.812 16.859 1 57.22 87 HIS A C 1
ATOM 683 O O . HIS A 1 87 ? -13.578 18.359 17.516 1 57.22 87 HIS A O 1
ATOM 689 N N . ALA A 1 88 ? -11.562 18.297 16.609 1 47.97 88 ALA A N 1
ATOM 690 C CA . ALA A 1 88 ? -1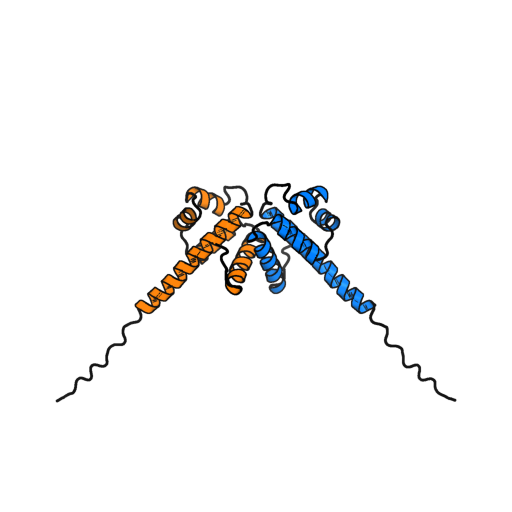1.383 19.688 17.016 1 47.97 88 ALA A CA 1
ATOM 691 C C . ALA A 1 88 ? -12.352 20.594 16.266 1 47.97 88 ALA A C 1
ATOM 693 O O . ALA A 1 88 ? -12.852 21.578 16.828 1 47.97 88 ALA A O 1
ATOM 694 N N . ALA A 1 89 ? -12.695 20.234 15.078 1 50.06 89 ALA A N 1
ATOM 695 C CA . ALA A 1 89 ? -13.633 21.062 14.312 1 50.06 89 ALA A CA 1
ATOM 696 C C . ALA A 1 89 ? -15.055 20.906 14.852 1 50.06 89 ALA A C 1
ATOM 698 O O . ALA A 1 89 ? -15.844 21.859 14.812 1 50.06 89 ALA A O 1
ATOM 699 N N . THR A 1 90 ? -15.352 19.656 15.211 1 50.66 90 THR A N 1
ATOM 700 C CA . THR A 1 90 ? -16.688 19.484 15.773 1 50.66 90 THR A CA 1
ATOM 701 C C . THR A 1 90 ? -16.812 20.203 17.109 1 50.66 90 THR A C 1
ATOM 703 O O . THR A 1 90 ? -17.875 20.766 17.422 1 50.66 90 THR A O 1
ATOM 706 N N . THR A 1 91 ? -15.758 20.109 17.812 1 46.88 91 THR A N 1
ATOM 707 C CA . THR A 1 91 ? -15.867 20.734 19.125 1 46.88 91 THR A CA 1
ATOM 708 C C . THR A 1 91 ? -15.898 22.266 18.984 1 46.88 91 THR A C 1
ATOM 710 O O . THR A 1 91 ? -16.562 22.938 19.766 1 46.88 91 THR A O 1
ATOM 713 N N . GLU A 1 92 ? -15.211 22.75 17.938 1 42.12 92 GLU A N 1
ATOM 714 C CA . GLU A 1 92 ? -15.219 24.203 17.812 1 42.12 92 GLU A CA 1
ATOM 715 C C . GLU A 1 92 ? -16.547 24.703 17.25 1 42.12 92 GLU A C 1
ATOM 717 O O . GLU A 1 92 ? -16.938 25.844 17.469 1 42.12 92 GLU A O 1
ATOM 722 N N . GLU A 1 93 ? -17.188 23.797 16.5 1 46.53 93 GLU A N 1
ATOM 723 C CA . GLU A 1 93 ? -18.5 24.188 16.016 1 46.53 93 GLU A CA 1
ATOM 724 C C . GLU A 1 93 ? -19.516 24.25 17.141 1 46.53 93 GLU A C 1
ATOM 726 O O . GLU A 1 93 ? -20.5 25 17.047 1 46.53 93 GLU A O 1
ATOM 731 N N . GLU A 1 94 ? -19.344 23.312 17.984 1 47.44 94 GLU A N 1
ATOM 732 C CA . GLU A 1 94 ? -20.312 23.344 19.078 1 47.44 94 GLU A CA 1
ATOM 733 C C . GLU A 1 94 ? -20.125 24.578 19.969 1 47.44 94 GLU A C 1
ATOM 735 O O . GLU A 1 94 ? -21.031 24.969 20.703 1 47.44 94 GLU A O 1
ATOM 740 N N . LYS A 1 95 ? -18.875 24.969 20.016 1 48.97 95 LYS A N 1
ATOM 741 C CA . LYS A 1 95 ? -18.672 26.078 20.953 1 48.97 95 LYS A CA 1
ATOM 742 C C . LYS A 1 95 ? -19.203 27.391 20.375 1 48.97 95 LYS A C 1
ATOM 744 O O . LYS A 1 95 ? -19.312 28.391 21.078 1 48.97 95 LYS A O 1
ATOM 749 N N . MET A 1 96 ? -19.219 27.422 19.031 1 45.22 96 MET A N 1
ATOM 750 C CA . MET A 1 96 ? -19.688 28.688 18.469 1 45.22 96 MET A CA 1
ATOM 751 C C . MET A 1 96 ? -21.203 28.672 18.297 1 45.22 96 MET A C 1
ATOM 753 O O . MET A 1 96 ? -21.75 29.422 17.469 1 45.22 96 MET A O 1
ATOM 757 N N . ALA A 1 97 ? -21.828 27.609 18.75 1 50.25 97 ALA A N 1
ATOM 758 C CA . ALA A 1 97 ? -23.281 27.734 18.672 1 50.25 97 ALA A CA 1
ATOM 759 C C . ALA A 1 97 ? -23.766 28.969 19.422 1 50.25 97 ALA A C 1
ATOM 761 O O . ALA A 1 97 ? -23.312 29.25 20.531 1 50.25 97 ALA A O 1
ATOM 762 N N . PRO A 1 98 ? -24.359 29.844 18.75 1 45.28 98 PRO A N 1
ATOM 763 C CA . PRO A 1 98 ? -24.859 31.031 19.438 1 45.28 98 PRO A CA 1
ATOM 764 C C . PRO A 1 98 ? -25.641 30.703 20.703 1 45.28 98 PRO A C 1
ATOM 766 O O . PRO A 1 98 ? -26.359 29.703 20.734 1 45.28 98 PRO A O 1
ATOM 769 N N . THR A 1 99 ? -25.156 30.922 21.906 1 49.31 99 THR A N 1
ATOM 770 C CA . THR A 1 99 ? -25.906 30.812 23.156 1 49.31 99 THR A CA 1
ATOM 771 C C . THR A 1 99 ? -27.359 31.234 22.953 1 49.31 99 THR A C 1
ATOM 773 O O . THR A 1 99 ? -27.625 32.281 22.359 1 49.31 99 THR A O 1
ATOM 776 N N . PRO A 1 100 ? -28.281 30.281 22.891 1 50.94 100 PRO A N 1
ATOM 777 C CA . PRO A 1 100 ? -29.672 30.734 22.766 1 50.94 100 PRO A CA 1
ATOM 778 C C . PRO A 1 100 ? -29.969 31.984 23.562 1 50.94 100 PRO A C 1
ATOM 780 O O . PRO A 1 100 ? -29.438 32.156 24.672 1 50.94 100 PRO A O 1
ATOM 783 N N . VAL A 1 101 ? -30.312 33.125 22.969 1 51.03 101 VAL A N 1
ATOM 784 C CA . VAL A 1 101 ? -30.734 34.406 23.562 1 51.03 101 VAL A CA 1
ATOM 785 C C . VAL A 1 101 ? -31.781 34.125 24.656 1 51.03 101 VAL A C 1
ATOM 787 O O . VAL A 1 101 ? -32.719 33.375 24.438 1 51.03 101 VAL A O 1
ATOM 790 N N . ALA A 1 102 ? -31.484 34.062 25.922 1 50.56 102 ALA A N 1
ATOM 791 C CA . ALA A 1 102 ? -32.406 34 27.047 1 50.56 102 ALA A CA 1
ATOM 792 C C . ALA A 1 102 ? -33.594 34.969 26.844 1 50.56 102 ALA A C 1
ATOM 794 O O . ALA A 1 102 ? -33.375 36.094 26.422 1 50.56 102 ALA A O 1
ATOM 795 N N . ASN A 1 103 ? -34.781 34.469 26.516 1 50.91 103 ASN A N 1
ATOM 796 C CA . ASN A 1 103 ? -36.031 35.25 26.484 1 50.91 103 ASN A CA 1
ATOM 797 C C . ASN A 1 103 ? -36.188 36.094 27.734 1 50.91 103 ASN A C 1
ATOM 799 O O . ASN A 1 103 ? -36.344 35.562 28.844 1 50.91 103 ASN A O 1
ATOM 803 N N . VAL A 1 104 ? -35.469 37.156 27.891 1 47.44 104 VAL A N 1
ATOM 804 C CA . VAL A 1 104 ? -35.656 38.094 28.984 1 47.44 104 VAL A CA 1
ATOM 805 C C . VAL A 1 104 ? -37.094 38.562 28.984 1 47.44 104 VAL A C 1
ATOM 807 O O . VAL A 1 104 ? -37.594 39.125 28 1 47.44 104 VAL A O 1
ATOM 810 N N . HIS A 1 105 ? -38.031 37.812 29.641 1 50.69 105 HIS A N 1
ATOM 811 C CA . HIS A 1 105 ? -39.375 38.25 29.922 1 50.69 105 HIS A CA 1
ATOM 812 C C . HIS A 1 105 ? -39.375 39.594 30.609 1 50.69 105 HIS A C 1
ATOM 814 O O . HIS A 1 105 ? -38.875 39.719 31.734 1 50.69 105 HIS A O 1
ATOM 820 N N . ILE A 1 106 ? -39.281 40.656 29.891 1 48.75 106 ILE A N 1
ATOM 821 C CA . ILE A 1 106 ? -39.469 42 30.422 1 48.75 106 ILE A CA 1
ATOM 822 C C . ILE A 1 106 ? -40.906 42.156 30.969 1 48.75 106 ILE A C 1
ATOM 824 O O . ILE A 1 106 ? -41.875 41.969 30.234 1 48.75 106 ILE A O 1
ATOM 828 N N . SER A 1 107 ? -41.094 41.688 32.219 1 49.88 107 SER A N 1
ATOM 829 C CA . SER A 1 107 ? -42.312 41.969 32.969 1 49.88 107 SER A CA 1
ATOM 830 C C . SER A 1 107 ? -42.688 43.438 32.875 1 49.88 107 SER A C 1
ATOM 832 O O . SER A 1 107 ? -41.875 44.312 33.156 1 49.88 107 SER A O 1
ATOM 834 N N . GLN A 1 108 ? -43.5 43.781 31.859 1 49.44 108 GLN A N 1
ATOM 835 C CA . GLN A 1 108 ? -44.094 45.094 31.797 1 49.44 108 GLN A CA 1
ATOM 836 C C . GLN A 1 108 ? -44.75 45.469 33.125 1 49.44 108 GLN A C 1
ATOM 838 O O . GLN A 1 108 ? -45.438 44.625 33.75 1 49.44 108 GLN A O 1
ATOM 843 N N . PRO A 1 109 ? -44.375 46.625 33.719 1 50.09 109 PRO A N 1
ATOM 844 C CA . PRO A 1 109 ? -45.125 47.062 34.906 1 50.09 109 PRO A CA 1
ATOM 845 C C . PRO A 1 109 ? -46.625 47.156 34.688 1 50.09 109 PRO A C 1
ATOM 847 O O . PRO A 1 109 ? -47.062 47.312 33.531 1 50.09 109 PRO A O 1
ATOM 850 N N . MET B 1 1 ? -4.84 0.034 -21.266 1 26.3 1 MET B N 1
ATOM 851 C CA . MET B 1 1 ? -6.086 -0.625 -20.891 1 26.3 1 MET B CA 1
ATOM 852 C C . MET B 1 1 ? -6.5 -0.231 -19.469 1 26.3 1 MET B C 1
ATOM 854 O O . MET B 1 1 ? -5.812 -0.567 -18.5 1 26.3 1 MET B O 1
ATOM 858 N N . SER B 1 2 ? -7.078 0.879 -19.328 1 36.88 2 SER B N 1
ATOM 859 C CA . SER B 1 2 ? -7.641 1.523 -18.141 1 36.88 2 SER B CA 1
ATOM 860 C C . SER B 1 2 ? -8.578 0.583 -17.391 1 36.88 2 SER B C 1
ATOM 862 O O . SER B 1 2 ? -9.695 0.311 -17.844 1 36.88 2 SER B O 1
ATOM 864 N N . THR B 1 3 ? -8.07 -0.503 -16.844 1 40.19 3 THR B N 1
ATOM 865 C CA . THR B 1 3 ? -8.961 -1.52 -16.297 1 40.19 3 THR B CA 1
ATOM 866 C C . THR B 1 3 ? -10.016 -0.883 -15.391 1 40.19 3 THR B C 1
ATOM 868 O O . THR B 1 3 ? -9.68 -0.27 -14.375 1 40.19 3 THR B O 1
ATOM 871 N N . ASP B 1 4 ? -11.062 -0.566 -15.93 1 38.72 4 ASP B N 1
ATOM 872 C CA . ASP B 1 4 ? -12.32 -0.195 -15.297 1 38.72 4 ASP B CA 1
ATOM 873 C C . ASP B 1 4 ? -12.711 -1.204 -14.219 1 38.72 4 ASP B C 1
ATOM 875 O O . ASP B 1 4 ? -13.305 -2.244 -14.516 1 38.72 4 ASP B O 1
ATOM 879 N N . ILE B 1 5 ? -11.836 -1.538 -13.25 1 49.12 5 ILE B N 1
ATOM 880 C CA . ILE B 1 5 ? -12.289 -2.334 -12.109 1 49.12 5 ILE B CA 1
ATOM 881 C C . ILE B 1 5 ? -13.617 -1.782 -11.594 1 49.12 5 ILE B C 1
ATOM 883 O O . ILE B 1 5 ? -13.719 -0.598 -11.266 1 49.12 5 ILE B O 1
ATOM 887 N N . ASN B 1 6 ? -14.594 -2.453 -11.852 1 52.06 6 ASN B N 1
ATOM 888 C CA . ASN B 1 6 ? -15.883 -2.004 -11.336 1 52.06 6 ASN B CA 1
ATOM 889 C C . ASN B 1 6 ? -15.766 -1.513 -9.898 1 52.06 6 ASN B C 1
ATOM 891 O O . ASN B 1 6 ? -14.836 -1.889 -9.18 1 52.06 6 ASN B O 1
ATOM 895 N N . ASN B 1 7 ? -16.469 -0.47 -9.539 1 59.97 7 ASN B N 1
ATOM 896 C CA . ASN B 1 7 ? -16.469 0.233 -8.258 1 59.97 7 ASN B CA 1
ATOM 897 C C . ASN B 1 7 ? -16.344 -0.737 -7.086 1 59.97 7 ASN B C 1
ATOM 899 O O . ASN B 1 7 ? -15.586 -0.492 -6.145 1 59.97 7 ASN B O 1
ATOM 903 N N . ASN B 1 8 ? -17.109 -1.921 -7.23 1 60.19 8 ASN B N 1
ATOM 904 C CA . ASN B 1 8 ? -17.078 -2.885 -6.133 1 60.19 8 ASN B CA 1
ATOM 905 C C . ASN B 1 8 ? -15.766 -3.65 -6.086 1 60.19 8 ASN B C 1
ATOM 907 O O . ASN B 1 8 ? -15.211 -3.879 -5.008 1 60.19 8 ASN B O 1
ATOM 911 N N . THR B 1 9 ? -15.344 -3.996 -7.305 1 67.25 9 THR B N 1
ATOM 912 C CA . THR B 1 9 ? -14.094 -4.738 -7.422 1 67.25 9 THR B CA 1
ATOM 913 C C . THR B 1 9 ? -12.906 -3.859 -7.027 1 67.25 9 THR B C 1
ATOM 915 O O . THR B 1 9 ? -11.984 -4.32 -6.352 1 67.25 9 THR B O 1
ATOM 918 N N . GLY B 1 10 ? -13.133 -2.693 -7.445 1 76.12 10 GLY B N 1
ATOM 919 C CA . GLY B 1 10 ? -12.109 -1.736 -7.066 1 76.12 10 GLY B CA 1
ATOM 920 C C . GLY B 1 10 ? -11.992 -1.539 -5.566 1 76.12 10 GLY B C 1
ATOM 921 O O . GLY B 1 10 ? -10.891 -1.471 -5.023 1 76.12 10 GLY B O 1
ATOM 922 N N . ASN B 1 11 ? -13.117 -1.691 -4.934 1 87.19 11 ASN B N 1
ATOM 923 C CA . ASN B 1 11 ? -13.148 -1.526 -3.486 1 87.19 11 ASN B CA 1
ATOM 924 C C . 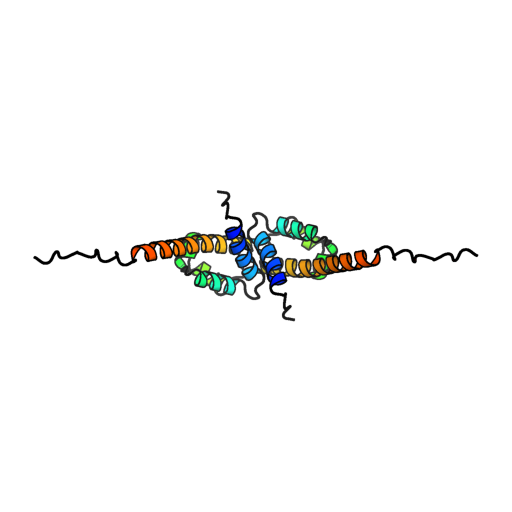ASN B 1 11 ? -12.539 -2.732 -2.773 1 87.19 11 ASN B C 1
ATOM 926 O O . ASN B 1 11 ? -11.805 -2.578 -1.798 1 87.19 11 ASN B O 1
ATOM 930 N N . GLU B 1 12 ? -12.789 -3.932 -3.348 1 92.44 12 GLU B N 1
ATOM 931 C CA . GLU B 1 12 ? -12.234 -5.137 -2.742 1 92.44 12 GLU B CA 1
ATOM 932 C C . GLU B 1 12 ? -10.711 -5.148 -2.838 1 92.44 12 GLU B C 1
ATOM 934 O O . GLU B 1 12 ? -10.023 -5.387 -1.843 1 92.44 12 GLU B O 1
ATOM 939 N N . LEU B 1 13 ? -10.234 -4.84 -4.004 1 96.25 13 LEU B N 1
ATOM 940 C CA . LEU B 1 13 ? -8.797 -4.812 -4.215 1 96.25 13 LEU B CA 1
ATOM 941 C C . LEU B 1 13 ? -8.141 -3.74 -3.35 1 96.25 13 LEU B C 1
ATOM 943 O O . LEU B 1 13 ? -7.062 -3.959 -2.793 1 96.25 13 LEU B O 1
ATOM 947 N N . ALA B 1 14 ? -8.859 -2.641 -3.209 1 96.25 14 ALA B N 1
ATOM 948 C CA . ALA B 1 14 ? -8.352 -1.565 -2.363 1 96.25 14 ALA B CA 1
ATOM 949 C C . ALA B 1 14 ? -8.273 -2.004 -0.903 1 96.25 14 ALA B C 1
ATOM 951 O O . ALA B 1 14 ? -7.301 -1.71 -0.207 1 96.25 14 ALA B O 1
ATOM 952 N N . LEU B 1 15 ? -9.227 -2.691 -0.474 1 96.25 15 LEU B N 1
ATOM 953 C CA . LEU B 1 15 ? -9.242 -3.18 0.901 1 96.25 15 LEU B CA 1
ATOM 954 C C . LEU B 1 15 ? -8.133 -4.199 1.13 1 96.25 15 LEU B C 1
ATOM 956 O O . LEU B 1 15 ? -7.473 -4.18 2.17 1 96.25 15 LEU B O 1
ATOM 960 N N . ILE B 1 16 ? -7.949 -5.043 0.138 1 97 16 ILE B N 1
ATOM 961 C CA . ILE B 1 16 ? -6.883 -6.035 0.234 1 97 16 ILE B CA 1
ATOM 962 C C . ILE B 1 16 ? -5.527 -5.332 0.293 1 97 16 ILE B C 1
ATOM 964 O O . ILE B 1 16 ? -4.699 -5.641 1.151 1 97 16 ILE B O 1
ATOM 968 N N . ALA B 1 17 ? -5.406 -4.402 -0.576 1 97.94 17 ALA B N 1
ATOM 969 C CA . ALA B 1 17 ? -4.156 -3.643 -0.583 1 97.94 17 ALA B CA 1
ATOM 970 C C . ALA B 1 17 ? -3.932 -2.945 0.756 1 97.94 17 ALA B C 1
ATOM 972 O O . ALA B 1 17 ? -2.822 -2.965 1.295 1 97.94 17 ALA B O 1
ATOM 973 N N . GLY B 1 18 ? -4.945 -2.398 1.276 1 97.62 18 GLY B N 1
ATOM 974 C CA . GLY B 1 18 ? -4.852 -1.762 2.58 1 97.62 18 GLY B CA 1
ATOM 975 C C . GLY B 1 18 ? -4.441 -2.717 3.684 1 97.62 18 GLY B C 1
ATOM 976 O O . GLY B 1 18 ? -3.609 -2.377 4.527 1 97.62 18 GLY B O 1
ATOM 977 N N . SER B 1 19 ? -5.027 -3.904 3.65 1 96.94 19 SER B N 1
ATOM 978 C CA . SER B 1 19 ? -4.695 -4.895 4.672 1 96.94 19 SER B CA 1
ATOM 979 C C . SER B 1 19 ? -3.23 -5.305 4.59 1 96.94 19 SER B C 1
ATOM 981 O O . SER B 1 19 ? -2.611 -5.621 5.609 1 96.94 19 SER B O 1
ATOM 983 N N . VAL B 1 20 ? -2.709 -5.305 3.373 1 97.56 20 VAL B N 1
ATOM 984 C CA . VAL B 1 20 ? -1.307 -5.656 3.186 1 97.56 20 VAL B CA 1
ATOM 985 C C . VAL B 1 20 ? -0.414 -4.539 3.715 1 97.56 20 VAL B C 1
ATOM 987 O O . VAL B 1 20 ? 0.495 -4.781 4.512 1 97.56 20 VAL B O 1
ATOM 990 N N . VAL B 1 21 ? -0.731 -3.32 3.381 1 96.56 21 VAL B N 1
ATOM 991 C CA . VAL B 1 21 ? 0.11 -2.172 3.701 1 96.56 21 VAL B CA 1
ATOM 992 C C . VAL B 1 21 ? 0.099 -1.926 5.207 1 96.56 21 VAL B C 1
ATOM 994 O O . VAL B 1 21 ? 1.135 -1.612 5.801 1 96.56 21 VAL B O 1
ATOM 997 N N . LEU B 1 22 ? -1.024 -2.117 5.785 1 96.56 22 LEU B N 1
ATOM 998 C CA . LEU B 1 22 ? -1.186 -1.738 7.184 1 96.56 22 LEU B CA 1
ATOM 999 C C . LEU B 1 22 ? -0.798 -2.889 8.109 1 96.56 22 LEU B C 1
ATOM 1001 O O . LEU B 1 22 ? -0.804 -2.736 9.328 1 96.56 22 LEU B O 1
ATOM 1005 N N . SER B 1 23 ? -0.385 -3.996 7.48 1 95.81 23 SER B N 1
ATOM 1006 C CA . SER B 1 23 ? 0.031 -5.152 8.266 1 95.81 23 SER B CA 1
ATOM 1007 C C . SER B 1 23 ? 1.422 -4.949 8.859 1 95.81 23 SER B C 1
ATOM 1009 O O . SER B 1 23 ? 2.189 -4.113 8.375 1 95.81 23 SER B O 1
ATOM 1011 N N . ASP B 1 24 ? 1.721 -5.703 9.93 1 94.25 24 ASP B N 1
ATOM 1012 C CA . ASP B 1 24 ? 3.053 -5.672 10.523 1 94.25 24 ASP B CA 1
ATOM 1013 C C . ASP B 1 24 ? 4.055 -6.441 9.664 1 94.25 24 ASP B C 1
ATOM 1015 O O . ASP B 1 24 ? 5.266 -6.305 9.836 1 94.25 24 ASP B O 1
ATOM 1019 N N . ASN B 1 25 ? 3.537 -7.293 8.75 1 95.06 25 ASN B N 1
ATOM 1020 C CA . ASN B 1 25 ? 4.363 -8.109 7.863 1 95.06 25 ASN B CA 1
ATOM 1021 C C . ASN B 1 25 ? 3.754 -8.219 6.469 1 95.06 25 ASN B C 1
ATOM 1023 O O . ASN B 1 25 ? 3.07 -9.195 6.16 1 95.06 25 ASN B O 1
ATOM 1027 N N . PRO B 1 26 ? 4.02 -7.211 5.59 1 95.69 26 PRO B N 1
ATOM 1028 C CA . PRO B 1 26 ? 3.389 -7.184 4.266 1 95.69 26 PRO B CA 1
ATOM 1029 C C . PRO B 1 26 ? 3.719 -8.414 3.428 1 95.69 26 PRO B C 1
ATOM 1031 O O . PRO B 1 26 ? 2.865 -8.906 2.686 1 95.69 26 PRO B O 1
ATOM 1034 N N . SER B 1 27 ? 4.918 -8.977 3.58 1 96.06 27 SER B N 1
ATOM 1035 C CA . SER B 1 27 ? 5.309 -10.156 2.816 1 96.06 27 SER B CA 1
ATOM 1036 C C . SER B 1 27 ? 4.426 -11.352 3.154 1 96.06 27 SER B C 1
ATOM 1038 O O . SER B 1 27 ? 3.947 -12.055 2.26 1 96.06 27 SER B O 1
ATOM 1040 N N . GLN B 1 28 ? 4.25 -11.547 4.445 1 96.12 28 GLN B N 1
ATOM 1041 C CA . GLN B 1 28 ? 3.404 -12.648 4.891 1 96.12 28 GLN B CA 1
ATOM 1042 C C . GLN B 1 28 ? 1.953 -12.43 4.473 1 96.12 28 GLN B C 1
ATOM 1044 O O . GLN B 1 28 ? 1.243 -13.391 4.16 1 96.12 28 GLN B O 1
ATOM 1049 N N . GLN B 1 29 ? 1.51 -11.172 4.465 1 97.19 29 GLN B N 1
ATOM 1050 C CA . GLN B 1 29 ? 0.139 -10.859 4.074 1 97.19 29 GLN B CA 1
ATOM 1051 C C . GLN B 1 29 ? -0.09 -11.148 2.592 1 97.19 29 GLN B C 1
ATOM 1053 O O . GLN B 1 29 ? -1.176 -11.586 2.199 1 97.19 29 GLN B O 1
ATOM 1058 N N . LEU B 1 30 ? 0.941 -10.844 1.729 1 97.62 30 LEU B N 1
ATOM 1059 C CA . LEU B 1 30 ? 0.856 -11.195 0.317 1 97.62 30 LEU B CA 1
ATOM 1060 C C . LEU B 1 30 ? 0.644 -12.695 0.145 1 97.62 30 LEU B C 1
ATOM 1062 O O . LEU B 1 30 ? -0.247 -13.117 -0.595 1 97.62 30 LEU B O 1
ATOM 1066 N N . LYS B 1 31 ? 1.375 -13.461 0.872 1 97.81 31 LYS B N 1
ATOM 1067 C CA . LYS B 1 31 ? 1.258 -14.922 0.821 1 97.81 31 LYS B CA 1
ATOM 1068 C C . LYS B 1 31 ? -0.131 -15.375 1.26 1 97.81 31 LYS B C 1
ATOM 1070 O O . LYS B 1 31 ? -0.723 -16.266 0.641 1 97.81 31 LYS B O 1
ATOM 1075 N N . TYR B 1 32 ? -0.599 -14.797 2.303 1 98.12 32 TYR B N 1
ATOM 1076 C CA . TYR B 1 32 ? -1.929 -15.102 2.818 1 98.12 32 TYR B CA 1
ATOM 1077 C C . TYR B 1 32 ? -2.986 -14.93 1.736 1 98.12 32 TYR B C 1
ATOM 1079 O O . TYR B 1 32 ? -3.814 -15.812 1.521 1 98.12 32 TYR B O 1
ATOM 1087 N N . TRP B 1 33 ? -2.922 -13.836 1.061 1 97.56 33 TRP B N 1
ATOM 1088 C CA . TRP B 1 33 ? -3.949 -13.555 0.065 1 97.56 33 TRP B CA 1
ATOM 1089 C C . TRP B 1 33 ? -3.789 -14.453 -1.156 1 97.56 33 TRP B C 1
ATOM 1091 O O . TRP B 1 33 ? -4.777 -14.867 -1.765 1 97.56 33 TRP B O 1
ATOM 1101 N N . ARG B 1 34 ? -2.582 -14.688 -1.553 1 97.88 34 ARG B N 1
ATOM 1102 C CA . ARG B 1 34 ? -2.391 -15.617 -2.662 1 97.88 34 ARG B CA 1
ATOM 1103 C C . ARG B 1 34 ? -3.074 -16.953 -2.383 1 97.88 34 ARG B C 1
ATOM 1105 O O . ARG B 1 34 ? -3.777 -17.484 -3.242 1 97.88 34 ARG B O 1
ATOM 1112 N N . LYS B 1 35 ? -2.803 -17.438 -1.209 1 97.69 35 LYS B N 1
ATOM 1113 C CA . LYS B 1 35 ? -3.387 -18.719 -0.813 1 97.69 35 LYS B CA 1
ATOM 1114 C C . LYS B 1 35 ? -4.906 -18.625 -0.726 1 97.69 35 LYS B C 1
ATOM 1116 O O . LYS B 1 35 ? -5.617 -19.547 -1.147 1 97.69 35 LYS B O 1
ATOM 1121 N N . LYS B 1 36 ? -5.363 -17.578 -0.193 1 96.25 36 LYS B N 1
ATOM 1122 C CA . LYS B 1 36 ? -6.801 -17.375 -0.056 1 96.25 36 LYS B CA 1
ATOM 1123 C C . LYS B 1 36 ? -7.488 -17.375 -1.418 1 96.25 36 LYS B C 1
ATOM 1125 O O . LYS B 1 36 ? -8.609 -17.875 -1.555 1 96.25 36 LYS B O 1
ATOM 1130 N N . PHE B 1 37 ? -6.855 -16.812 -2.447 1 95.94 37 PHE B N 1
ATOM 1131 C CA . PHE B 1 37 ? -7.406 -16.766 -3.797 1 95.94 37 PHE B CA 1
ATOM 1132 C C . PHE B 1 37 ? -7.168 -18.078 -4.535 1 95.94 37 PHE B C 1
ATOM 1134 O O . PHE B 1 37 ? -7.602 -18.234 -5.68 1 95.94 37 PHE B O 1
ATOM 1141 N N . GLY B 1 38 ? -6.301 -18.969 -3.918 1 96.25 38 GLY B N 1
ATOM 1142 C CA . GLY B 1 38 ? -6.051 -20.281 -4.516 1 96.25 38 GLY B CA 1
ATOM 1143 C C . GLY B 1 38 ? -5.082 -20.219 -5.684 1 96.25 38 GLY B C 1
ATOM 1144 O O . GLY B 1 38 ? -5.156 -21.047 -6.598 1 96.25 38 GLY B O 1
ATOM 1145 N N . VAL B 1 39 ? -4.219 -19.25 -5.691 1 97.69 39 VAL B N 1
ATOM 1146 C CA . VAL B 1 39 ? -3.289 -19.078 -6.805 1 97.69 39 VAL B CA 1
ATOM 1147 C C . VAL B 1 39 ? -1.938 -19.688 -6.449 1 97.69 39 VAL B C 1
ATOM 1149 O O . VAL B 1 39 ? -1.411 -19.469 -5.355 1 97.69 39 VAL B O 1
ATOM 1152 N N . LYS B 1 40 ? -1.405 -20.438 -7.344 1 97.75 40 LYS B N 1
ATOM 1153 C CA . LYS B 1 40 ? -0.087 -21.031 -7.156 1 97.75 40 LYS B CA 1
ATOM 1154 C C . LYS B 1 40 ? 1.019 -20 -7.348 1 97.75 40 LYS B C 1
ATOM 1156 O O . LYS B 1 40 ? 0.861 -19.047 -8.117 1 97.75 40 LYS B O 1
ATOM 1161 N N . GLN B 1 41 ? 2.029 -20.188 -6.621 1 97.94 41 GLN B N 1
ATOM 1162 C CA . GLN B 1 41 ? 3.176 -19.297 -6.723 1 97.94 41 GLN B CA 1
ATOM 1163 C C . GLN B 1 41 ? 3.68 -19.203 -8.156 1 97.94 41 GLN B C 1
ATOM 1165 O O . GLN B 1 41 ? 3.994 -18.125 -8.648 1 97.94 41 GLN B O 1
ATOM 1170 N N . ALA B 1 42 ? 3.76 -20.391 -8.805 1 98.19 42 ALA B N 1
ATOM 1171 C CA . ALA B 1 42 ? 4.285 -20.469 -10.164 1 98.19 42 ALA B CA 1
ATOM 1172 C C . ALA B 1 42 ? 3.422 -19.656 -11.125 1 98.19 42 ALA B C 1
ATOM 1174 O O . ALA B 1 42 ? 3.941 -18.922 -11.977 1 98.19 42 ALA B O 1
ATOM 1175 N N . ASP B 1 43 ? 2.129 -19.75 -11 1 98.06 43 ASP B N 1
ATOM 1176 C CA . ASP B 1 43 ? 1.201 -19.031 -11.867 1 98.06 43 ASP B CA 1
ATOM 1177 C C . ASP B 1 43 ? 1.298 -17.516 -11.648 1 98.06 43 ASP B C 1
ATOM 1179 O O . ASP B 1 43 ? 1.301 -16.75 -12.602 1 98.06 43 ASP B O 1
ATOM 1183 N N . LEU B 1 44 ? 1.384 -17.125 -10.438 1 98.56 44 LEU B N 1
ATOM 1184 C CA . LEU B 1 44 ? 1.491 -15.703 -10.109 1 98.56 44 LEU B CA 1
ATOM 1185 C C . LEU B 1 44 ? 2.814 -15.133 -10.609 1 98.56 44 LEU B C 1
ATOM 1187 O O . LEU B 1 44 ? 2.846 -14.047 -11.195 1 98.56 44 LEU B O 1
ATOM 1191 N N . ALA B 1 45 ? 3.871 -15.867 -10.43 1 98.75 45 ALA B N 1
ATOM 1192 C CA . ALA B 1 45 ? 5.188 -15.438 -10.891 1 98.75 45 ALA B CA 1
ATOM 1193 C C . ALA B 1 45 ? 5.203 -15.242 -12.406 1 98.75 45 ALA B C 1
ATOM 1195 O O . ALA B 1 45 ? 5.734 -14.25 -12.906 1 98.75 45 ALA B O 1
ATOM 1196 N N . ARG B 1 46 ? 4.633 -16.203 -13.086 1 98.44 46 ARG B N 1
ATOM 1197 C CA . ARG B 1 46 ? 4.539 -16.094 -14.539 1 98.44 46 ARG B CA 1
ATOM 1198 C C . ARG B 1 46 ? 3.783 -14.844 -14.961 1 98.44 46 ARG B C 1
ATOM 1200 O O . ARG B 1 46 ? 4.223 -14.117 -15.852 1 98.44 46 ARG B O 1
ATOM 1207 N N . LYS B 1 47 ? 2.699 -14.602 -14.273 1 98.06 47 LYS B N 1
ATOM 1208 C CA . LYS B 1 47 ? 1.89 -13.43 -14.594 1 98.06 47 LYS B CA 1
ATOM 1209 C C . LYS B 1 47 ? 2.664 -12.141 -14.336 1 98.0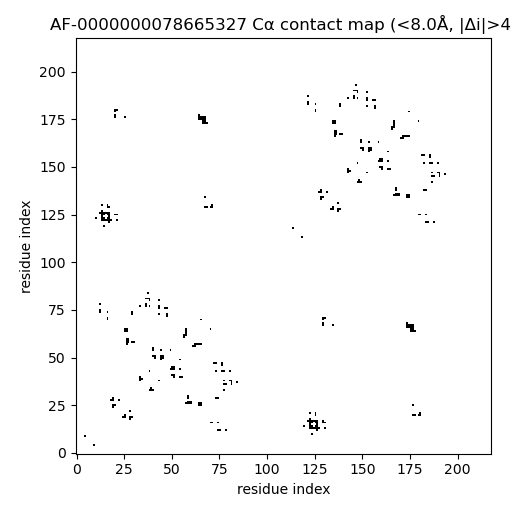6 47 LYS B C 1
ATOM 1211 O O . LYS B 1 47 ? 2.488 -11.148 -15.047 1 98.06 47 LYS B O 1
ATOM 1216 N N . MET B 1 48 ? 3.527 -12.156 -13.375 1 98.19 48 MET B N 1
ATOM 1217 C CA . MET B 1 48 ? 4.312 -10.984 -12.992 1 98.19 48 MET B CA 1
ATOM 1218 C C . MET B 1 48 ? 5.605 -10.906 -13.797 1 98.19 48 MET B C 1
ATOM 1220 O O . MET B 1 48 ? 6.375 -9.953 -13.656 1 98.19 48 MET B O 1
ATOM 1224 N N . ASP B 1 49 ? 5.902 -11.898 -14.594 1 98.25 49 ASP B N 1
ATOM 1225 C CA . ASP B 1 49 ? 7.105 -11.969 -15.422 1 98.25 49 ASP B CA 1
ATOM 1226 C C . ASP B 1 49 ? 8.367 -12 -14.555 1 98.25 49 ASP B C 1
ATOM 1228 O O . ASP B 1 49 ? 9.297 -11.227 -14.781 1 98.25 49 ASP B O 1
ATOM 1232 N N . ILE B 1 50 ? 8.258 -12.781 -13.469 1 97.69 50 ILE B N 1
ATOM 1233 C CA . ILE B 1 50 ? 9.398 -13.094 -12.617 1 97.69 50 ILE B CA 1
ATOM 1234 C C . ILE B 1 50 ? 9.445 -14.602 -12.352 1 97.69 50 ILE B C 1
ATOM 1236 O O . ILE B 1 50 ? 8.539 -15.336 -12.75 1 97.69 50 ILE B O 1
ATOM 1240 N N . THR B 1 51 ? 10.508 -15.078 -11.68 1 97.94 51 THR B N 1
ATOM 1241 C CA . THR B 1 51 ? 10.625 -16.5 -11.383 1 97.94 51 THR B CA 1
ATOM 1242 C C . THR B 1 51 ? 9.93 -16.828 -10.07 1 97.94 51 THR B C 1
ATOM 1244 O O . THR B 1 51 ? 9.836 -15.984 -9.172 1 97.94 51 THR B O 1
ATOM 1247 N N . PRO B 1 52 ? 9.461 -18.047 -9.93 1 97.88 52 PRO B N 1
ATOM 1248 C CA . PRO B 1 52 ? 8.875 -18.469 -8.656 1 97.88 52 PRO B CA 1
ATOM 1249 C C . PRO B 1 52 ? 9.836 -18.281 -7.48 1 97.88 52 PRO B C 1
ATOM 1251 O O . PRO B 1 52 ? 9.398 -17.984 -6.367 1 97.88 52 PRO B O 1
ATOM 1254 N N . SER B 1 53 ? 11.117 -18.391 -7.742 1 97.75 53 SER B N 1
ATOM 1255 C CA . SER B 1 53 ? 12.117 -18.219 -6.688 1 97.75 53 SER B CA 1
ATOM 1256 C C . SER B 1 53 ? 12.117 -16.797 -6.156 1 97.75 53 SER B C 1
ATOM 1258 O O . SER B 1 53 ? 12.195 -16.578 -4.941 1 97.75 53 SER B O 1
ATOM 1260 N N . VAL B 1 54 ? 12.008 -15.836 -7.047 1 96.62 54 VAL B N 1
ATOM 1261 C CA . VAL B 1 54 ? 11.969 -14.43 -6.672 1 96.62 54 VAL B CA 1
ATOM 1262 C C . VAL B 1 54 ? 10.695 -14.141 -5.879 1 96.62 54 VAL B C 1
ATOM 1264 O O . VAL B 1 54 ? 10.742 -13.469 -4.844 1 96.62 54 VAL B O 1
ATOM 1267 N N . LEU B 1 55 ? 9.586 -14.664 -6.344 1 98 55 LEU B N 1
ATOM 1268 C CA . LEU B 1 55 ? 8.32 -14.453 -5.656 1 98 55 LEU B CA 1
ATOM 1269 C C . LEU B 1 55 ? 8.352 -15.047 -4.254 1 98 55 LEU B C 1
ATOM 1271 O O . LEU B 1 55 ? 7.906 -14.414 -3.293 1 98 55 LEU B O 1
ATOM 1275 N N . SER B 1 56 ? 8.867 -16.234 -4.121 1 97.38 56 SER B N 1
ATOM 1276 C CA . SER B 1 56 ? 9 -16.922 -2.838 1 97.38 56 SER B CA 1
ATOM 1277 C C . SER B 1 56 ? 9.844 -16.094 -1.864 1 97.38 56 SER B C 1
ATOM 1279 O O . SER B 1 56 ? 9.523 -16.016 -0.677 1 97.38 56 SER B O 1
ATOM 1281 N N . ASP B 1 57 ? 10.922 -15.523 -2.387 1 96.94 57 ASP B N 1
ATOM 1282 C CA . ASP B 1 57 ? 11.797 -14.703 -1.552 1 96.94 57 ASP B CA 1
ATOM 1283 C C . ASP B 1 57 ? 11.047 -13.5 -0.984 1 96.94 57 ASP B C 1
ATOM 1285 O O . ASP B 1 57 ? 11.25 -13.125 0.173 1 96.94 57 ASP B O 1
ATOM 1289 N N . TYR B 1 58 ? 10.148 -12.898 -1.722 1 95.56 58 TYR B N 1
ATOM 1290 C CA . TYR B 1 58 ? 9.336 -11.781 -1.241 1 95.56 58 TYR B CA 1
ATOM 1291 C C . TYR B 1 58 ? 8.336 -12.25 -0.196 1 95.56 58 TYR B C 1
ATOM 1293 O O . TYR B 1 58 ? 8.195 -11.633 0.861 1 95.56 58 TYR B O 1
ATOM 1301 N N . GLU B 1 59 ? 7.703 -13.391 -0.47 1 96.5 59 GLU B N 1
ATOM 1302 C CA . GLU B 1 59 ? 6.637 -13.883 0.4 1 96.5 59 GLU B CA 1
ATOM 1303 C C . GLU B 1 59 ? 7.195 -14.375 1.732 1 96.5 59 GLU B C 1
ATOM 1305 O O . GLU B 1 59 ? 6.473 -14.438 2.729 1 96.5 59 GLU B O 1
ATOM 1310 N N . LYS B 1 60 ? 8.531 -14.688 1.754 1 95.44 60 LYS B N 1
ATOM 1311 C CA . LYS B 1 60 ? 9.164 -15.227 2.955 1 95.44 60 LYS B CA 1
ATOM 1312 C C . LYS B 1 60 ? 9.953 -14.141 3.689 1 95.44 60 LYS B C 1
ATOM 1314 O O . LYS B 1 60 ? 10.539 -14.398 4.746 1 95.44 60 LYS B O 1
ATOM 1319 N N . GLY B 1 61 ? 10.023 -13.016 3.102 1 91.94 61 GLY B N 1
ATOM 1320 C CA . GLY B 1 61 ? 10.727 -11.914 3.754 1 91.94 61 GLY B CA 1
ATOM 1321 C C . GLY B 1 61 ? 12.227 -11.977 3.578 1 91.94 61 GLY B C 1
ATOM 1322 O O . GLY B 1 61 ? 12.977 -11.406 4.375 1 91.94 61 GLY B O 1
ATOM 1323 N N . ARG B 1 62 ? 12.742 -12.703 2.596 1 92.5 62 ARG B N 1
ATOM 1324 C CA . ARG B 1 62 ? 14.172 -12.789 2.324 1 92.5 62 ARG B CA 1
ATOM 1325 C C . ARG B 1 62 ? 14.648 -11.586 1.52 1 92.5 62 ARG B C 1
ATOM 1327 O O . ARG B 1 62 ? 15.852 -11.383 1.343 1 92.5 62 ARG B O 1
ATOM 1334 N N . ARG B 1 63 ? 13.773 -10.797 1.054 1 88.81 63 ARG B N 1
ATOM 1335 C CA . ARG B 1 63 ? 14.047 -9.523 0.393 1 88.81 63 ARG B CA 1
ATOM 1336 C C . ARG B 1 63 ? 13.539 -8.352 1.229 1 88.81 63 ARG B C 1
ATOM 1338 O O . ARG B 1 63 ? 12.648 -8.516 2.061 1 88.81 63 ARG B O 1
ATOM 1345 N N . PRO B 1 64 ? 14.281 -7.27 1.015 1 84.94 64 PRO B N 1
ATOM 1346 C CA . PRO B 1 64 ? 13.719 -6.105 1.697 1 84.94 64 PRO B CA 1
ATOM 1347 C C . PRO B 1 64 ? 12.227 -5.922 1.423 1 84.94 64 PRO B C 1
ATOM 1349 O O . PRO B 1 64 ? 11.711 -6.422 0.416 1 84.94 64 PRO B O 1
ATOM 1352 N N . SER B 1 65 ? 11.562 -5.293 2.357 1 85 65 SER B N 1
ATOM 1353 C CA . SER B 1 65 ? 10.133 -5.051 2.166 1 85 65 SER B CA 1
ATOM 1354 C C . SER B 1 65 ? 9.852 -4.52 0.765 1 85 65 SER B C 1
ATOM 1356 O O . SER B 1 65 ? 10.555 -3.631 0.277 1 85 65 SER B O 1
ATOM 1358 N N . PRO B 1 66 ? 8.914 -5.18 0.153 1 88.56 66 PRO B N 1
ATOM 1359 C CA . PRO B 1 66 ? 8.633 -4.773 -1.228 1 88.56 66 PRO B CA 1
ATOM 1360 C C . PRO B 1 66 ? 8.195 -3.314 -1.337 1 88.56 66 PRO B C 1
ATOM 1362 O O . PRO B 1 66 ? 7.539 -2.795 -0.433 1 88.56 66 PRO B O 1
ATOM 1365 N N . GLY B 1 67 ? 8.578 -2.705 -2.402 1 91.56 67 GLY B N 1
ATOM 1366 C CA . GLY B 1 67 ? 8.094 -1.372 -2.723 1 91.56 67 GLY B CA 1
ATOM 1367 C C . GLY B 1 67 ? 6.617 -1.342 -3.084 1 91.56 67 GLY B C 1
ATOM 1368 O O . GLY B 1 67 ? 6.02 -2.385 -3.357 1 91.56 67 GLY B O 1
ATOM 1369 N N . VAL B 1 68 ? 6.062 -0.202 -3.092 1 94.19 68 VAL B N 1
ATOM 1370 C CA . VAL B 1 68 ? 4.637 -0.032 -3.354 1 94.19 68 VAL B CA 1
ATOM 1371 C C . VAL B 1 68 ? 4.309 -0.513 -4.766 1 94.19 68 VAL B C 1
ATOM 1373 O O . VAL B 1 68 ? 3.24 -1.077 -5.004 1 94.19 68 VAL B O 1
ATOM 1376 N N . ASN B 1 69 ? 5.203 -0.347 -5.699 1 92.75 69 ASN B N 1
ATOM 1377 C CA . ASN B 1 69 ? 4.961 -0.783 -7.07 1 92.75 69 ASN B CA 1
ATOM 1378 C C . ASN B 1 69 ? 4.902 -2.305 -7.172 1 92.75 69 ASN B C 1
ATOM 1380 O O . ASN B 1 69 ? 4.109 -2.848 -7.941 1 92.75 69 ASN B O 1
ATOM 1384 N N . PHE B 1 70 ? 5.719 -2.959 -6.453 1 94.56 70 PHE B N 1
ATOM 1385 C CA . PHE B 1 70 ? 5.684 -4.418 -6.445 1 94.56 70 PHE B CA 1
ATOM 1386 C C . PHE B 1 70 ? 4.363 -4.926 -5.875 1 94.56 70 PHE B C 1
ATOM 1388 O O . PHE B 1 70 ? 3.75 -5.836 -6.434 1 94.56 70 PHE B O 1
ATOM 1395 N N . ILE B 1 71 ? 3.959 -4.344 -4.789 1 96.69 71 ILE B N 1
ATOM 1396 C CA . ILE B 1 71 ? 2.713 -4.746 -4.148 1 96.69 71 ILE B CA 1
ATOM 1397 C C . ILE B 1 71 ? 1.548 -4.551 -5.117 1 96.69 71 ILE B C 1
ATOM 1399 O O . ILE B 1 71 ? 0.688 -5.422 -5.25 1 96.69 71 ILE B O 1
ATOM 1403 N N . LYS B 1 72 ? 1.581 -3.43 -5.754 1 96.94 72 LYS B N 1
ATOM 1404 C CA . LYS B 1 72 ? 0.544 -3.143 -6.742 1 96.94 72 LYS B CA 1
ATOM 1405 C C . LYS B 1 72 ? 0.501 -4.219 -7.824 1 96.94 72 LYS B C 1
ATOM 1407 O O . LYS B 1 72 ? -0.557 -4.789 -8.094 1 96.94 72 LYS B O 1
ATOM 1412 N N . ARG B 1 73 ? 1.631 -4.566 -8.391 1 97.19 73 ARG B N 1
ATOM 1413 C CA . ARG B 1 73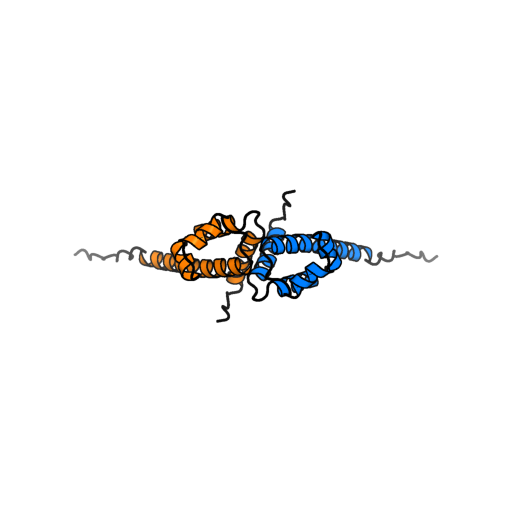 ? 1.692 -5.559 -9.461 1 97.19 73 ARG B CA 1
ATOM 1414 C C . ARG B 1 73 ? 1.263 -6.934 -8.961 1 97.19 73 ARG B C 1
ATOM 1416 O O . ARG B 1 73 ? 0.535 -7.648 -9.648 1 97.19 73 ARG B O 1
ATOM 1423 N N . TYR B 1 74 ? 1.745 -7.234 -7.816 1 98.31 74 TYR B N 1
ATOM 1424 C CA . TYR B 1 74 ? 1.409 -8.508 -7.195 1 98.31 74 TYR B CA 1
ATOM 1425 C C . TYR B 1 74 ? -0.1 -8.656 -7.043 1 98.31 74 TYR B C 1
ATOM 1427 O O . TYR B 1 74 ? -0.678 -9.656 -7.48 1 98.31 74 TYR B O 1
ATOM 1435 N N . LEU B 1 75 ? -0.738 -7.668 -6.508 1 98.06 75 LEU B N 1
ATOM 1436 C CA . LEU B 1 75 ? -2.148 -7.773 -6.152 1 98.06 75 LEU B CA 1
ATOM 1437 C C . LEU B 1 75 ? -3.029 -7.707 -7.395 1 98.06 75 LEU B C 1
ATOM 1439 O O . LEU B 1 75 ? -4.059 -8.383 -7.465 1 98.06 75 LEU B O 1
ATOM 1443 N N . ILE B 1 76 ? -2.621 -6.871 -8.367 1 97.56 76 ILE B N 1
ATOM 1444 C CA . ILE B 1 76 ? -3.379 -6.812 -9.617 1 97.56 76 ILE B CA 1
ATOM 1445 C C . ILE B 1 76 ? -3.316 -8.164 -10.32 1 97.56 76 ILE B C 1
ATOM 1447 O O . ILE B 1 76 ? -4.344 -8.703 -10.742 1 97.56 76 ILE B O 1
ATOM 1451 N N . ALA B 1 77 ? -2.102 -8.742 -10.367 1 98.25 77 ALA B N 1
ATOM 1452 C CA . ALA B 1 77 ? -1.928 -10.047 -10.984 1 98.25 77 ALA B CA 1
ATOM 1453 C C . ALA B 1 77 ? -2.715 -11.117 -10.234 1 98.25 77 ALA B C 1
ATOM 1455 O O . ALA B 1 77 ? -3.385 -11.953 -10.852 1 98.25 77 ALA B O 1
ATOM 1456 N N . LEU B 1 78 ? -2.652 -11.109 -8.945 1 97.88 78 LEU B N 1
ATOM 1457 C CA . LEU B 1 78 ? -3.34 -12.078 -8.094 1 97.88 78 LEU B CA 1
ATOM 1458 C C . LEU B 1 78 ? -4.852 -11.992 -8.289 1 97.88 78 LEU B C 1
ATOM 1460 O O . LEU B 1 78 ? -5.523 -13.016 -8.43 1 97.88 78 LEU B O 1
ATOM 1464 N N . TYR B 1 79 ? -5.277 -10.789 -8.273 1 95.62 79 TYR B N 1
ATOM 1465 C CA . TYR B 1 79 ? -6.715 -10.562 -8.383 1 95.62 79 TYR B CA 1
ATOM 1466 C C . TYR B 1 79 ? -7.242 -11.062 -9.727 1 95.62 79 TYR B C 1
ATOM 1468 O O . TYR B 1 79 ? -8.305 -11.68 -9.789 1 95.62 79 TYR B O 1
ATOM 1476 N N . GLU B 1 80 ? -6.582 -10.805 -10.758 1 94.94 80 GLU B N 1
ATOM 1477 C CA . GLU B 1 80 ? -6.969 -11.25 -12.094 1 94.94 80 GLU B CA 1
ATOM 1478 C C . GLU B 1 80 ? -6.961 -12.773 -12.195 1 94.94 80 GLU B C 1
ATOM 1480 O O . GLU B 1 80 ? -7.871 -13.367 -12.773 1 94.94 80 GLU B O 1
ATOM 1485 N N . LEU B 1 81 ? -6 -13.391 -11.617 1 96.44 81 LEU B N 1
ATOM 1486 C CA . LEU B 1 81 ? -5.91 -14.844 -11.641 1 96.44 81 LEU B CA 1
ATOM 1487 C C . LEU B 1 81 ? -7.004 -15.477 -10.781 1 96.44 81 LEU B C 1
ATOM 1489 O O . LEU B 1 81 ? -7.598 -16.484 -11.164 1 96.44 81 LEU B O 1
ATOM 1493 N N . GLY B 1 82 ? -7.246 -14.844 -9.586 1 91.88 82 GLY B N 1
ATOM 1494 C CA . GLY B 1 82 ? -8.234 -15.375 -8.664 1 91.88 82 GLY B CA 1
ATOM 1495 C C . GLY B 1 82 ? -9.648 -15.336 -9.219 1 91.88 82 GLY B C 1
ATOM 1496 O O . GLY B 1 82 ? -10.445 -16.234 -8.961 1 91.88 82 GLY B O 1
ATOM 1497 N N . ARG B 1 83 ? -9.984 -14.32 -9.883 1 86.31 83 ARG B N 1
ATOM 1498 C CA . ARG B 1 83 ? -11.305 -14.211 -10.492 1 86.31 83 ARG B CA 1
ATOM 1499 C C . ARG B 1 83 ? -11.469 -15.203 -11.641 1 86.31 83 ARG B C 1
ATOM 1501 O O . ARG B 1 83 ? -12.57 -15.719 -11.867 1 86.31 83 ARG B O 1
ATOM 1508 N N . SER B 1 84 ? -10.383 -15.422 -12.289 1 81.62 84 SER B N 1
ATOM 1509 C CA . SER B 1 84 ? -10.43 -16.406 -13.352 1 81.62 84 SER B CA 1
ATOM 1510 C C . SER B 1 84 ? -10.648 -17.812 -12.797 1 81.62 84 SER B C 1
ATOM 1512 O O . SER B 1 84 ? -11.312 -18.641 -13.422 1 81.62 84 SER B O 1
ATOM 1514 N N . ASN B 1 85 ? -10.156 -17.984 -11.617 1 75.56 85 ASN B N 1
ATOM 1515 C CA . ASN B 1 85 ? -10.328 -19.281 -10.969 1 75.56 85 ASN B CA 1
ATOM 1516 C C . ASN B 1 85 ? -11.734 -19.453 -10.398 1 75.56 85 ASN B C 1
ATOM 1518 O O . ASN B 1 85 ? -12.25 -20.562 -10.336 1 75.56 85 ASN B O 1
ATOM 1522 N N . SER B 1 86 ? -12.234 -18.312 -9.773 1 66.31 86 SER B N 1
ATOM 1523 C CA . SER B 1 86 ? -13.586 -18.391 -9.227 1 66.31 86 SER B CA 1
ATOM 1524 C C . SER B 1 86 ? -14.617 -18.609 -10.328 1 66.31 86 SER B C 1
ATOM 1526 O O . SER B 1 86 ? -15.617 -19.312 -10.125 1 66.31 86 SER B O 1
ATOM 1528 N N . HIS B 1 87 ? -14.5 -17.781 -11.383 1 56.97 87 HIS B N 1
ATOM 1529 C CA . HIS B 1 87 ? -15.406 -18.031 -12.5 1 56.97 87 HIS B CA 1
ATOM 1530 C C . HIS B 1 87 ? -15.227 -19.438 -13.055 1 56.97 87 HIS B C 1
ATOM 1532 O O . HIS B 1 87 ? -16.203 -20.078 -13.469 1 56.97 87 HIS B O 1
ATOM 1538 N N . ALA B 1 88 ? -14.016 -19.844 -13.164 1 48.22 88 ALA B N 1
ATOM 1539 C CA . ALA B 1 88 ? -13.844 -21.219 -13.617 1 48.22 88 ALA B CA 1
ATOM 1540 C C . ALA B 1 88 ? -14.5 -22.203 -12.664 1 48.22 88 ALA B C 1
ATOM 1542 O O . ALA B 1 88 ? -15.055 -23.219 -13.086 1 48.22 88 ALA B O 1
ATOM 1543 N N . ALA B 1 89 ? -14.562 -21.891 -11.422 1 50.81 89 ALA B N 1
ATOM 1544 C CA . ALA B 1 89 ? -15.195 -22.781 -10.453 1 50.81 89 ALA B CA 1
ATOM 1545 C C . ALA B 1 89 ? -16.719 -22.766 -10.609 1 50.81 89 ALA B C 1
ATOM 1547 O O . ALA B 1 89 ? -17.375 -23.797 -10.398 1 50.81 89 ALA B O 1
ATOM 1548 N N . THR B 1 90 ? -17.203 -21.562 -10.867 1 51.06 90 THR B N 1
ATOM 1549 C CA . THR B 1 90 ? -18.656 -21.516 -11.055 1 51.06 90 THR B CA 1
ATOM 1550 C C . THR B 1 90 ? -19.062 -22.266 -12.312 1 51.06 90 THR B C 1
ATOM 1552 O O . THR B 1 90 ? -20.125 -22.906 -12.352 1 51.06 90 THR B O 1
ATOM 1555 N N . THR B 1 91 ? -18.25 -22.062 -13.281 1 47.06 91 THR B N 1
ATOM 1556 C CA . THR B 1 91 ? -18.656 -22.703 -14.531 1 47.06 91 THR B CA 1
ATOM 1557 C C . THR B 1 91 ? -18.516 -24.219 -14.438 1 47.06 91 THR B C 1
ATOM 1559 O O . THR B 1 91 ? -19.297 -24.953 -15.047 1 47.06 91 THR B O 1
ATOM 1562 N N . GLU B 1 92 ? -17.547 -24.641 -13.602 1 41.75 92 GLU B N 1
ATOM 1563 C CA . GLU B 1 92 ? -17.391 -26.094 -13.508 1 41.75 92 GLU B CA 1
ATOM 1564 C C . GLU B 1 92 ? -18.469 -26.703 -12.617 1 41.75 92 GLU B C 1
ATOM 1566 O O . GLU B 1 92 ? -18.828 -27.875 -12.773 1 41.75 92 GLU B O 1
ATOM 1571 N N . GLU B 1 93 ? -18.938 -25.875 -11.688 1 46.72 93 GLU B N 1
ATOM 1572 C CA . GLU B 1 93 ? -20.031 -26.391 -10.859 1 46.72 93 GLU B CA 1
ATOM 1573 C C . GLU B 1 93 ? -21.312 -26.562 -11.672 1 46.72 93 GLU B C 1
ATOM 1575 O O . GLU B 1 93 ? -22.172 -27.359 -11.312 1 46.72 93 GLU B O 1
ATOM 1580 N N . GLU B 1 94 ? -21.438 -25.578 -12.516 1 47.41 94 GLU B N 1
ATOM 1581 C CA . GLU B 1 94 ? -22.688 -25.703 -13.281 1 47.41 94 GLU B CA 1
ATOM 1582 C C . GLU B 1 94 ? -22.625 -26.922 -14.219 1 47.41 94 GLU B C 1
ATOM 1584 O O . GLU B 1 94 ? -23.672 -27.391 -14.695 1 47.41 94 GLU B O 1
ATOM 1589 N N . LYS B 1 95 ? -21.422 -27.203 -14.625 1 49.12 95 LYS B N 1
ATOM 1590 C CA . LYS B 1 95 ? -21.406 -28.281 -15.609 1 49.12 95 LYS B CA 1
ATOM 1591 C C . LYS B 1 95 ? -21.656 -29.641 -14.953 1 49.12 95 LYS B C 1
ATOM 1593 O O . LYS B 1 95 ? -21.844 -30.641 -15.633 1 49.12 95 LYS B O 1
ATOM 1598 N N . MET B 1 96 ? -21.281 -29.688 -13.641 1 44.38 96 MET B N 1
ATOM 1599 C CA . MET B 1 96 ? -21.453 -31 -13.016 1 44.38 96 MET B CA 1
ATOM 1600 C C . MET B 1 96 ? -22.859 -31.141 -12.438 1 44.38 96 MET B C 1
ATOM 1602 O O . MET B 1 96 ? -23.047 -31.812 -11.422 1 44.38 96 MET B O 1
ATOM 1606 N N . ALA B 1 97 ? -23.672 -30.141 -12.688 1 50.5 97 ALA B N 1
ATOM 1607 C CA . ALA B 1 97 ? -25.031 -30.406 -12.195 1 50.5 97 ALA B CA 1
ATOM 1608 C C . ALA B 1 97 ? -25.594 -31.672 -12.82 1 50.5 97 ALA B C 1
ATOM 1610 O O . ALA B 1 97 ? -25.438 -31.906 -14.023 1 50.5 97 ALA B O 1
ATOM 1611 N N . PRO B 1 98 ? -25.875 -32.594 -12.023 1 45.31 98 PRO B N 1
ATOM 1612 C CA . PRO B 1 98 ? -26.438 -33.844 -12.578 1 45.31 98 PRO B CA 1
ATOM 1613 C C . PRO B 1 98 ? -27.578 -33.562 -13.555 1 45.31 98 PRO B C 1
ATOM 1615 O O . PRO B 1 98 ? -28.391 -32.656 -13.336 1 45.31 98 PRO B O 1
ATOM 1618 N N . THR B 1 99 ? -27.438 -33.75 -14.852 1 49.22 99 THR B N 1
ATOM 1619 C CA . THR B 1 99 ? -28.531 -33.719 -15.836 1 49.22 99 THR B CA 1
ATOM 1620 C C . THR B 1 99 ? -29.797 -34.281 -15.25 1 49.22 99 THR B C 1
ATOM 1622 O O . THR B 1 99 ? -29.781 -35.375 -14.648 1 49.22 99 THR B O 1
ATOM 1625 N N . PRO B 1 100 ? -30.766 -33.438 -14.859 1 50.94 100 PRO B N 1
ATOM 1626 C CA . PRO B 1 100 ? -32 -34.031 -14.344 1 50.94 100 PRO B CA 1
ATOM 1627 C C . PRO B 1 100 ? -32.406 -35.281 -15.094 1 50.94 100 PRO B C 1
ATOM 1629 O O . PRO B 1 100 ? -32.25 -35.375 -16.312 1 50.94 100 PRO B O 1
ATOM 1632 N N . VAL B 1 101 ? -32.438 -36.5 -14.484 1 50.56 101 VAL B N 1
ATOM 1633 C CA . VAL B 1 101 ? -32.906 -37.781 -14.992 1 50.56 101 VAL B CA 1
ATOM 1634 C C . VAL B 1 101 ? -34.25 -37.594 -15.703 1 50.56 101 VAL B C 1
ATOM 1636 O O . VAL B 1 101 ? -35.156 -36.938 -15.188 1 50.56 101 VAL B O 1
ATOM 1639 N N . ALA B 1 102 ? -34.375 -37.5 -16.984 1 50.75 102 ALA B N 1
ATOM 1640 C CA . ALA B 1 102 ? -35.594 -37.5 -17.781 1 50.75 102 ALA B CA 1
ATOM 1641 C C . ALA B 1 102 ? -36.562 -38.594 -17.297 1 50.75 102 ALA B C 1
ATOM 1643 O O . ALA B 1 102 ? -36.125 -39.719 -17.031 1 50.75 102 ALA B O 1
ATOM 1644 N N . ASN B 1 103 ? -37.625 -38.219 -16.562 1 50.94 103 ASN B N 1
ATOM 1645 C CA . ASN B 1 103 ? -38.719 -39.125 -16.188 1 50.94 103 ASN B CA 1
ATOM 1646 C C . ASN B 1 103 ? -39.188 -39.969 -17.375 1 50.94 103 ASN B C 1
ATOM 1648 O O . ASN B 1 103 ? -39.719 -39.406 -18.344 1 50.94 103 ASN B O 1
ATOM 1652 N N . VAL B 1 104 ? -38.469 -40.906 -17.812 1 47.75 104 VAL B N 1
ATOM 1653 C CA . VAL B 1 104 ? -38.906 -41.844 -18.844 1 47.75 104 VAL B CA 1
ATOM 1654 C C . VAL B 1 104 ? -40.25 -42.469 -18.453 1 47.75 104 VAL B C 1
ATOM 1656 O O . VAL B 1 104 ? -40.375 -43.062 -17.391 1 47.75 104 VAL B O 1
ATOM 1659 N N . HIS B 1 105 ? -41.375 -41.75 -18.719 1 50.84 105 HIS B N 1
ATOM 1660 C CA . HIS B 1 105 ? -42.719 -42.312 -18.578 1 50.84 105 HIS B CA 1
ATOM 1661 C C . HIS B 1 105 ? -42.844 -43.625 -19.312 1 50.84 105 HIS B C 1
ATOM 1663 O O . HIS B 1 105 ? -42.719 -43.688 -20.531 1 50.84 105 HIS B O 1
ATOM 1669 N N . ILE B 1 106 ? -42.406 -44.688 -18.703 1 48.84 106 ILE B N 1
ATOM 1670 C CA . ILE B 1 106 ? -42.656 -46.031 -19.219 1 48.84 106 ILE B CA 1
ATOM 1671 C C . ILE B 1 106 ? -44.156 -46.312 -19.266 1 48.84 106 ILE B C 1
ATOM 1673 O O . ILE B 1 106 ? -44.844 -46.25 -18.25 1 48.84 106 ILE B O 1
ATOM 1677 N N . SER B 1 107 ? -44.812 -45.844 -20.359 1 49.97 107 SER B N 1
ATOM 1678 C CA . SER B 1 107 ? -46.188 -46.219 -20.672 1 49.97 107 SER B CA 1
ATOM 1679 C C . SER B 1 107 ? -46.406 -47.719 -20.516 1 49.97 107 SER B C 1
ATOM 1681 O O . SER B 1 107 ? -45.719 -48.531 -21.125 1 49.97 107 SER B O 1
ATOM 1683 N N . GLN B 1 108 ? -46.75 -48.156 -19.281 1 48.59 108 GLN B N 1
ATOM 1684 C CA . GLN B 1 108 ? -47.156 -49.531 -19.062 1 48.59 108 GLN B CA 1
ATOM 1685 C C . GLN B 1 108 ? -48.281 -49.906 -20.047 1 48.59 108 GLN B C 1
ATOM 1687 O O . GLN B 1 108 ? -49.188 -49.156 -20.281 1 48.59 108 GLN B O 1
ATOM 1692 N N . PRO B 1 109 ? -48.125 -51.062 -20.812 1 51.19 109 PRO B N 1
ATOM 1693 C CA . PRO B 1 109 ? -49.219 -51.562 -21.641 1 51.19 109 PRO B CA 1
ATOM 1694 C C . PRO B 1 109 ? -50.469 -51.844 -20.828 1 51.19 109 PRO B C 1
ATOM 1696 O O . PRO B 1 109 ? -50.406 -52.031 -19.609 1 51.19 109 PRO B O 1
#

Sequence (218 aa):
MSTDINNNTGNELALIAGSVVLSDNPSQQLKYWRKKFGVKQADLARKMDITPSVLSDYEKGRRPSPGVNFIKRYLIALYELGRSNSHAATTEEEKMAPTPVANVHISQPMSTDINNNTGNELALIAGSVVLSDNPSQQLKYWRKKFGVKQADLARKMDITPSVLSDYEKGRRPSPGVNFIKRYLIALYELGRSNSHAATTEEEKMAPTPVANVHISQP

Organism: Nitrososphaera gargensis (strain Ga9.2) (NCBI:txid1237085)

Secondary structure (DSSP, 8-state):
------HHHHHHHHHHHHHHHTSS-HHHHHHHHHHHTT--HHHHHHHHTS-HHHHHHHHTT-SS--BHHHHHHHHHHHHHHHHHHHHHHHHHHHHTS------------/------HHHHHHHHHHHHHHHTSS-HHHHHHHHHHHTT--HHHHHHHHTS-HHHHHHHHTT-SS--BHHHHHHHHHHHHHHHHHHHHHHHHHHHHTS------------

pLDDT: mean 81.2, std 21.84, range [26.3, 98.75]